Protein AF-A0AAD9QR61-F1 (afdb_monomer_lite)

Sequence (245 aa):
MKPDIFCDDDGTREFNKNLVCPACETDLSGKFDVIRVDLQASEQFKSMVLAGQKPEVIMEICSRALAFWTYQTHQEKMYQDYVANKAKEKATQLEQYYNQVLSKVQAELKYDKKELEDTKKQYSELSERLMEKNRQYLKLQRMYDSLRRKSITPAVLEGRNDSSVESRGIAGQMSKHLFEIPLGTGAGDFNVFEANIPQTSARAPSPSLRQGNEAHDNGTGKFTLDFVGTPGIGRRLGQKGLNNN

InterPro domains:
  IPR042448 E3 ubiquitin-protein ligase CCNB1IP1 [PTHR14305] (4-164)

Structure (mmCIF, N/CA/C/O backbone):
data_AF-A0AAD9QR61-F1
#
_entry.id   AF-A0AAD9QR61-F1
#
loop_
_atom_site.group_PDB
_atom_site.id
_atom_site.type_symbol
_atom_site.label_atom_id
_atom_site.label_alt_id
_atom_site.label_comp_id
_atom_site.label_asym_id
_atom_site.label_entity_id
_atom_site.label_seq_id
_atom_site.pdbx_PDB_ins_code
_atom_site.Cartn_x
_atom_site.Cartn_y
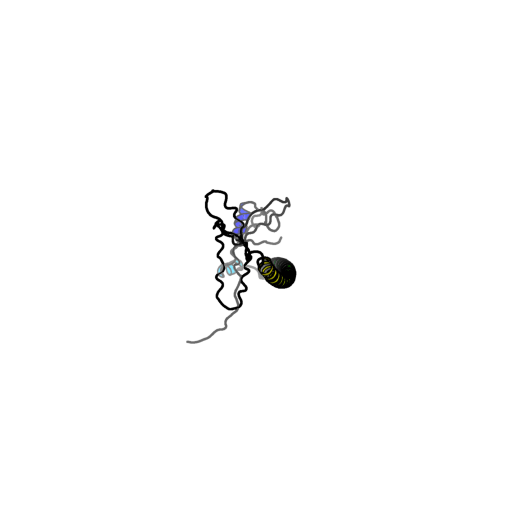_atom_site.Cartn_z
_atom_site.occupancy
_atom_site.B_iso_or_equiv
_atom_site.auth_seq_id
_atom_site.auth_comp_id
_atom_site.auth_asym_id
_atom_site.auth_atom_id
_atom_site.pdbx_PDB_model_num
ATOM 1 N N . MET A 1 1 ? -27.690 -9.751 17.197 1.00 59.88 1 MET A N 1
ATOM 2 C CA . MET A 1 1 ? -27.484 -8.680 16.203 1.00 59.88 1 MET A CA 1
ATOM 3 C C . MET A 1 1 ? -26.237 -7.914 16.596 1.00 59.88 1 MET A C 1
ATOM 5 O O . MET A 1 1 ? -26.002 -7.758 17.790 1.00 59.88 1 MET A O 1
ATOM 9 N N . LYS A 1 2 ? -25.395 -7.559 15.631 1.00 74.44 2 LYS A N 1
ATOM 10 C CA . LYS A 1 2 ? -24.104 -6.919 15.878 1.00 74.44 2 LYS A CA 1
ATOM 11 C C . LYS A 1 2 ? -24.227 -5.429 15.557 1.00 74.44 2 LYS A C 1
ATOM 13 O O . LYS A 1 2 ? -24.790 -5.135 14.511 1.00 74.44 2 LYS A O 1
ATOM 18 N N . PRO A 1 3 ? -23.775 -4.520 16.432 1.00 83.56 3 PRO A N 1
ATOM 19 C CA . PRO A 1 3 ? -23.829 -3.099 16.128 1.00 83.56 3 PRO A CA 1
ATOM 20 C C . PRO A 1 3 ? -22.743 -2.737 15.110 1.00 83.56 3 PRO A C 1
ATOM 22 O O . PRO A 1 3 ? -21.615 -3.220 15.216 1.00 83.56 3 PRO A O 1
ATOM 25 N N . ASP A 1 4 ? -23.086 -1.865 14.170 1.00 87.50 4 ASP A N 1
ATOM 26 C CA . ASP A 1 4 ? -22.162 -1.234 13.229 1.00 87.50 4 ASP A CA 1
ATOM 27 C C . ASP A 1 4 ? -22.038 0.252 13.604 1.00 87.50 4 ASP A C 1
ATOM 29 O O . ASP A 1 4 ? -23.029 0.886 13.970 1.00 87.50 4 ASP A O 1
ATOM 33 N N . ILE A 1 5 ? -20.821 0.801 13.567 1.00 88.75 5 ILE A N 1
ATOM 34 C CA . ILE A 1 5 ? -20.559 2.216 13.873 1.00 88.75 5 ILE A CA 1
ATOM 35 C C . ILE A 1 5 ? -20.077 2.910 12.609 1.00 88.75 5 ILE A C 1
ATOM 37 O O . ILE A 1 5 ? -19.189 2.413 11.919 1.00 88.75 5 ILE A O 1
ATOM 41 N N . PHE A 1 6 ? -20.645 4.085 12.361 1.00 88.62 6 PHE A N 1
ATOM 42 C CA . PHE A 1 6 ? -20.293 4.978 11.266 1.00 88.62 6 PHE A CA 1
ATOM 43 C C . PHE A 1 6 ? -19.824 6.311 11.849 1.00 88.62 6 PHE A C 1
ATOM 45 O O . PHE A 1 6 ? -20.209 6.666 12.966 1.00 88.62 6 PHE A O 1
ATOM 52 N N . CYS A 1 7 ? -18.998 7.054 11.110 1.00 89.62 7 CYS A N 1
ATOM 53 C CA . CYS A 1 7 ? -18.723 8.439 11.480 1.00 89.62 7 CYS A CA 1
ATOM 54 C C . CYS A 1 7 ? -19.995 9.286 11.311 1.00 89.62 7 CYS A C 1
ATOM 56 O O . CYS A 1 7 ? -20.918 8.901 10.587 1.00 89.62 7 CYS A O 1
ATOM 58 N N . ASP A 1 8 ? -20.047 10.446 11.965 1.00 88.19 8 ASP A N 1
ATOM 59 C CA . ASP A 1 8 ? -21.235 11.305 11.927 1.00 88.19 8 ASP A CA 1
ATOM 60 C C . ASP A 1 8 ? -21.602 11.750 10.505 1.00 88.19 8 ASP A C 1
ATOM 62 O O . ASP A 1 8 ? -22.790 11.841 10.180 1.00 88.19 8 ASP A O 1
ATOM 66 N N . ASP A 1 9 ? -20.606 11.966 9.644 1.00 90.00 9 ASP A N 1
ATOM 67 C CA . ASP A 1 9 ? -20.811 12.370 8.253 1.00 90.00 9 ASP A CA 1
ATOM 68 C C . ASP A 1 9 ? -21.451 11.247 7.428 1.00 90.00 9 ASP A C 1
ATOM 70 O O . ASP A 1 9 ? -22.456 11.467 6.747 1.00 90.00 9 ASP A O 1
ATOM 74 N N . ASP A 1 10 ? -20.916 10.027 7.523 1.00 88.25 10 ASP A N 1
ATOM 75 C CA . ASP A 1 10 ? -21.436 8.852 6.817 1.00 88.25 10 ASP A CA 1
ATOM 76 C C . ASP A 1 10 ? -22.811 8.450 7.349 1.00 88.25 10 ASP A C 1
ATOM 78 O O . ASP A 1 10 ? -23.737 8.214 6.571 1.00 88.25 10 ASP A O 1
ATOM 82 N N . GLY A 1 11 ? -22.973 8.443 8.673 1.00 88.75 11 GLY A N 1
ATOM 83 C CA . GLY A 1 11 ? -24.248 8.159 9.318 1.00 88.75 11 GLY A CA 1
ATOM 84 C C . GLY A 1 11 ? -25.316 9.173 8.912 1.00 88.75 11 GLY A C 1
ATOM 85 O O . GLY A 1 11 ? -26.423 8.796 8.535 1.00 88.75 11 GLY A O 1
ATOM 86 N N . THR A 1 12 ? -24.990 10.466 8.909 1.00 88.44 12 THR A N 1
ATOM 87 C CA . THR A 1 12 ? -25.929 11.503 8.459 1.00 88.44 12 THR A CA 1
ATOM 88 C C . THR A 1 12 ? -26.235 11.361 6.969 1.00 88.44 12 THR A C 1
ATOM 90 O O . THR A 1 12 ? -27.388 11.483 6.568 1.00 88.44 12 THR A O 1
ATOM 93 N N . ARG A 1 13 ? -25.241 11.067 6.128 1.00 88.75 13 ARG A N 1
ATOM 94 C CA . ARG A 1 13 ? -25.437 10.942 4.679 1.00 88.75 13 ARG A CA 1
ATOM 95 C C . ARG A 1 13 ? -26.310 9.749 4.294 1.00 88.75 13 ARG A C 1
ATOM 97 O O . ARG A 1 13 ? -27.138 9.894 3.394 1.00 88.75 13 ARG A O 1
ATOM 104 N N . GLU A 1 14 ? -26.123 8.591 4.920 1.00 87.12 14 GLU A N 1
ATOM 105 C CA . GLU A 1 14 ? -26.834 7.371 4.527 1.00 87.12 14 GLU A CA 1
ATOM 106 C C . GLU A 1 14 ? -28.197 7.233 5.215 1.00 87.12 14 GLU A C 1
ATOM 108 O O . GLU A 1 14 ? -29.192 6.977 4.532 1.00 87.12 14 GLU A O 1
ATOM 113 N N . PHE A 1 15 ? -28.299 7.524 6.517 1.00 86.19 15 PHE A N 1
ATOM 114 C CA . PHE A 1 15 ? -29.567 7.380 7.246 1.00 86.19 15 PHE A CA 1
ATOM 115 C C . PHE A 1 15 ? -30.569 8.518 6.997 1.00 86.19 15 PHE A C 1
ATOM 117 O O . PHE A 1 15 ? -31.748 8.358 7.300 1.00 86.19 15 PHE A O 1
ATOM 124 N N . ASN A 1 16 ? -30.152 9.638 6.388 1.00 81.94 16 ASN A N 1
ATOM 125 C CA . ASN A 1 16 ? -31.089 10.658 5.891 1.00 81.94 16 ASN A CA 1
ATOM 126 C C . ASN A 1 16 ? -31.829 10.222 4.617 1.00 81.94 16 ASN A C 1
ATOM 128 O O . ASN A 1 16 ? -32.865 10.801 4.293 1.00 81.94 16 ASN A O 1
ATOM 132 N N . LYS A 1 17 ? -31.285 9.256 3.866 1.00 80.00 17 LYS A N 1
ATOM 133 C CA . LYS A 1 17 ? -31.903 8.767 2.628 1.00 80.00 17 LYS A CA 1
ATOM 134 C C . LYS A 1 17 ? -32.909 7.670 2.946 1.00 80.00 17 LYS A C 1
ATOM 136 O O . LYS A 1 17 ? -34.082 7.837 2.650 1.00 80.00 17 LYS A O 1
ATOM 141 N N . ASN A 1 18 ? -32.433 6.583 3.559 1.00 80.81 18 ASN A N 1
ATOM 142 C CA . ASN A 1 18 ? -33.208 5.395 3.911 1.00 80.81 18 ASN A CA 1
ATOM 143 C C . ASN A 1 18 ? -32.715 4.834 5.257 1.00 80.81 18 ASN A C 1
ATOM 145 O O . ASN A 1 18 ? -31.522 4.876 5.548 1.00 80.81 18 ASN A O 1
ATOM 149 N N . LEU A 1 19 ? -33.610 4.235 6.045 1.00 86.88 19 LEU A N 1
ATOM 150 C CA . LEU A 1 19 ? -33.275 3.564 7.310 1.00 86.88 19 LEU A CA 1
ATOM 151 C C . LEU A 1 19 ? -32.786 2.124 7.076 1.00 86.88 19 LEU A C 1
ATOM 153 O O . LEU A 1 19 ? -33.326 1.176 7.628 1.00 86.88 19 LEU A O 1
ATOM 157 N N . VAL A 1 20 ? -31.769 1.948 6.232 1.00 90.00 20 VAL A N 1
ATOM 158 C CA . VAL A 1 20 ? -31.163 0.636 5.949 1.00 90.00 20 VAL A CA 1
ATOM 159 C C . VAL A 1 20 ? -29.684 0.691 6.296 1.00 90.00 20 VAL A C 1
ATOM 161 O O . VAL A 1 20 ? -28.997 1.632 5.902 1.00 90.00 20 VAL A O 1
ATOM 164 N N . CYS A 1 21 ? -29.181 -0.306 7.028 1.00 88.38 21 CYS A N 1
ATOM 165 C CA . CYS A 1 21 ? -27.769 -0.360 7.398 1.00 88.38 21 CYS A CA 1
ATOM 166 C C . CYS A 1 21 ? -26.874 -0.494 6.149 1.00 88.38 21 CYS A C 1
ATOM 168 O O . CYS A 1 21 ? -27.001 -1.486 5.429 1.00 88.38 21 CYS A O 1
ATOM 170 N N . PRO A 1 22 ? -25.909 0.414 5.917 1.00 87.50 22 PRO A N 1
ATOM 171 C CA . PRO A 1 22 ? -24.987 0.309 4.783 1.00 87.50 22 PRO A CA 1
ATOM 172 C C . PRO A 1 22 ? -24.033 -0.894 4.841 1.00 87.50 22 PRO A C 1
ATOM 174 O O . PRO A 1 22 ? -23.461 -1.262 3.822 1.00 87.50 22 PRO A O 1
ATOM 177 N N . ALA A 1 23 ? -23.821 -1.483 6.024 1.00 86.12 23 ALA A N 1
ATOM 178 C CA . ALA A 1 23 ? -22.870 -2.579 6.219 1.00 86.12 23 ALA A CA 1
ATOM 179 C C . ALA A 1 23 ? -23.512 -3.970 6.110 1.00 86.12 23 ALA A C 1
ATOM 181 O O . ALA A 1 23 ? -22.892 -4.896 5.589 1.00 86.12 23 ALA A O 1
ATOM 182 N N . CYS A 1 24 ? -24.738 -4.127 6.615 1.00 88.12 24 CYS A N 1
ATOM 183 C CA . CYS A 1 24 ? -25.424 -5.420 6.688 1.00 88.12 24 CYS A CA 1
ATOM 184 C C . CYS A 1 24 ? -26.819 -5.431 6.049 1.00 88.12 24 CYS A C 1
ATOM 186 O O . CYS A 1 24 ? -27.548 -6.407 6.214 1.00 88.12 24 CYS A O 1
ATOM 188 N N . GLU A 1 25 ? -27.202 -4.350 5.362 1.00 88.12 25 GLU A N 1
ATOM 189 C CA . GLU A 1 25 ? -28.444 -4.213 4.578 1.00 88.12 25 GLU A CA 1
ATOM 190 C C . GLU A 1 25 ? -29.734 -4.485 5.369 1.00 88.12 25 GLU A C 1
ATOM 192 O O . GLU A 1 25 ? -30.803 -4.715 4.807 1.00 88.12 25 GLU A O 1
ATOM 197 N N . THR A 1 26 ? -29.650 -4.447 6.697 1.00 89.19 26 THR A N 1
ATOM 198 C CA . THR A 1 26 ? -30.794 -4.687 7.576 1.00 89.19 26 THR A CA 1
ATOM 199 C C . THR A 1 26 ? -31.653 -3.428 7.678 1.00 89.19 26 THR A C 1
ATOM 201 O O . THR A 1 26 ? -31.115 -2.326 7.790 1.00 89.19 26 THR A O 1
ATOM 204 N N . ASP A 1 27 ? -32.976 -3.596 7.648 1.00 89.38 27 ASP A N 1
ATOM 205 C CA . ASP A 1 27 ? -33.950 -2.520 7.865 1.00 89.38 27 ASP A CA 1
ATOM 206 C C . ASP A 1 27 ? -33.964 -2.091 9.343 1.00 89.38 27 ASP A C 1
ATOM 208 O O . ASP A 1 27 ? -34.069 -2.929 10.240 1.00 89.38 27 ASP A O 1
ATOM 212 N N . LEU A 1 28 ? -33.828 -0.788 9.588 1.00 87.12 28 LEU A N 1
ATOM 213 C CA . LEU A 1 28 ? -33.628 -0.162 10.898 1.00 87.12 28 LEU A CA 1
ATOM 214 C C . LEU A 1 28 ? -34.855 0.677 11.289 1.00 87.12 28 LEU A C 1
ATOM 216 O O . LEU A 1 28 ? -34.767 1.888 11.503 1.00 87.12 28 LEU A O 1
ATOM 220 N N . SER A 1 29 ? -36.026 0.041 11.346 1.00 84.44 29 SER A N 1
ATOM 221 C CA . SER A 1 29 ? -37.305 0.699 11.666 1.00 84.44 29 SER A CA 1
ATOM 222 C C . SER A 1 29 ? -37.595 0.816 13.173 1.00 84.44 29 SER A C 1
ATOM 224 O O . SER A 1 29 ? -38.568 1.459 13.581 1.00 84.44 29 SER A O 1
ATOM 226 N N . GLY A 1 30 ? -36.765 0.212 14.026 1.00 82.88 30 GLY A N 1
ATOM 227 C CA . GLY A 1 30 ? -36.900 0.211 15.478 1.00 82.88 30 GLY A CA 1
ATOM 228 C C . GLY A 1 30 ? -36.392 1.485 16.163 1.00 82.88 30 GLY A C 1
ATOM 229 O O . GLY A 1 30 ? -35.493 2.181 15.700 1.00 82.88 30 GLY A O 1
ATOM 230 N N . LYS A 1 31 ? -36.941 1.770 17.353 1.00 77.56 31 LYS A N 1
ATOM 231 C CA . LYS A 1 31 ? -36.623 2.976 18.152 1.00 77.56 31 LYS A CA 1
ATOM 232 C C . LYS A 1 31 ? -35.168 3.064 18.641 1.00 77.56 31 LYS A C 1
ATOM 234 O O . LYS A 1 31 ? -34.748 4.140 19.051 1.00 77.56 31 LYS A O 1
ATOM 239 N N . PHE A 1 32 ? -34.434 1.953 18.648 1.00 81.62 32 PHE A N 1
ATOM 240 C CA . PHE A 1 32 ? -33.051 1.864 19.134 1.00 81.62 32 PHE A CA 1
ATOM 241 C C . PHE A 1 32 ? -32.086 1.333 18.066 1.00 81.62 32 PHE A C 1
ATOM 243 O O . PHE A 1 32 ? -30.956 0.976 18.392 1.00 81.62 32 PHE A O 1
ATOM 250 N N . ASP A 1 33 ? -32.522 1.284 16.807 1.00 85.19 33 ASP A N 1
ATOM 251 C CA . ASP A 1 33 ? -31.727 0.714 15.716 1.00 85.19 33 ASP A CA 1
ATOM 252 C C . ASP A 1 33 ? -30.692 1.715 15.187 1.00 85.19 33 ASP A C 1
ATOM 254 O O . ASP A 1 33 ? -29.614 1.324 14.744 1.00 85.19 33 ASP A O 1
ATOM 258 N N . VAL A 1 34 ? -30.989 3.016 15.296 1.00 87.31 34 VAL A N 1
ATOM 259 C CA . VAL A 1 34 ? -30.061 4.106 14.980 1.00 87.31 34 VAL A CA 1
ATOM 260 C C . VAL A 1 34 ? -29.950 5.026 16.188 1.00 87.31 34 VAL A C 1
ATOM 262 O O . VAL A 1 34 ? -30.908 5.694 16.575 1.00 87.31 34 VAL A O 1
ATOM 265 N N . ILE A 1 35 ? -28.762 5.071 16.787 1.00 88.62 35 ILE A N 1
ATOM 266 C CA . ILE A 1 35 ? -28.469 5.917 17.943 1.00 88.62 35 ILE A CA 1
ATOM 267 C C . ILE A 1 35 ? -27.197 6.701 17.645 1.00 88.62 35 ILE A C 1
ATOM 269 O O . ILE A 1 35 ? -26.178 6.129 17.264 1.00 88.62 35 ILE A O 1
ATOM 273 N N . ARG A 1 36 ? -27.252 8.017 17.857 1.00 87.94 36 ARG A N 1
ATOM 274 C CA . ARG A 1 36 ? -26.057 8.863 17.874 1.00 87.94 36 ARG A CA 1
ATOM 275 C C . ARG A 1 36 ? -25.452 8.812 19.266 1.00 87.94 36 ARG A C 1
ATOM 277 O O . ARG A 1 36 ? -26.143 9.088 20.246 1.00 87.94 36 ARG A O 1
ATOM 284 N N . VAL A 1 37 ? -24.184 8.436 19.349 1.00 86.19 37 VAL A N 1
ATOM 285 C CA . VAL A 1 37 ? -23.478 8.257 20.618 1.00 86.19 37 VAL A CA 1
ATOM 286 C C . VAL A 1 37 ? -22.259 9.160 20.633 1.00 86.19 37 VAL A C 1
ATOM 288 O O . VAL A 1 37 ? -21.451 9.130 19.710 1.00 86.19 37 VAL A O 1
ATOM 291 N N . ASP A 1 38 ? -22.112 9.924 21.712 1.00 84.56 38 ASP A N 1
ATOM 292 C CA . ASP A 1 38 ? -20.875 10.642 21.986 1.00 84.56 38 ASP A CA 1
ATOM 293 C C . ASP A 1 38 ? -19.819 9.670 22.532 1.00 84.56 38 ASP A C 1
ATOM 295 O O . ASP A 1 38 ? -19.975 9.070 23.601 1.00 84.56 38 ASP A O 1
ATOM 299 N N . LEU A 1 39 ? -18.727 9.513 21.786 1.00 83.56 39 LEU A N 1
ATOM 300 C CA . LEU A 1 39 ? -17.608 8.646 22.148 1.00 83.56 39 LEU A CA 1
ATOM 301 C C . LEU A 1 39 ? -16.731 9.240 23.264 1.00 83.56 39 LEU A C 1
ATOM 303 O O . LEU A 1 39 ? -15.860 8.539 23.781 1.00 83.56 39 LEU A O 1
ATOM 307 N N . GLN A 1 40 ? -16.922 10.508 23.640 1.00 85.75 40 GLN A N 1
ATOM 308 C CA . GLN A 1 40 ? -16.170 11.210 24.686 1.00 85.75 40 GLN A CA 1
ATOM 309 C C . GLN A 1 40 ? -17.064 11.625 25.863 1.00 85.75 40 GLN A C 1
ATOM 311 O O . GLN A 1 40 ? -17.017 12.754 26.345 1.00 85.75 40 GLN A O 1
ATOM 316 N N . ALA A 1 41 ? -17.835 10.672 26.389 1.00 87.56 41 ALA A N 1
ATOM 317 C CA . ALA A 1 41 ? -18.658 10.898 27.572 1.00 87.56 41 ALA A CA 1
ATOM 318 C C . ALA A 1 41 ? -17.846 11.380 28.798 1.00 87.56 41 ALA A C 1
ATOM 320 O O . ALA A 1 41 ? -16.761 10.863 29.090 1.00 87.56 41 ALA A O 1
ATOM 321 N N . SER A 1 42 ? -18.407 12.324 29.564 1.00 93.31 42 SER A N 1
ATOM 322 C CA . SER A 1 42 ? -17.789 12.857 30.786 1.00 93.31 42 SER A CA 1
ATOM 323 C C . SER A 1 42 ? -17.731 11.827 31.922 1.00 93.31 42 SER A C 1
ATOM 325 O O . SER A 1 42 ? -18.543 10.903 31.999 1.00 93.31 42 SER A O 1
ATOM 327 N N . GLU A 1 43 ? -16.795 12.003 32.860 1.00 92.56 43 GLU A N 1
ATOM 328 C CA . GLU A 1 43 ? -16.678 11.132 34.042 1.00 92.56 43 GLU A CA 1
ATOM 329 C C . GLU A 1 43 ? -17.942 11.153 34.919 1.00 92.56 43 GLU A C 1
ATOM 331 O O . GLU A 1 43 ? -18.343 10.117 35.459 1.00 92.56 43 GLU A O 1
ATOM 336 N N . GLN A 1 44 ? -18.626 12.303 35.017 1.00 93.69 44 GLN A N 1
ATOM 337 C CA . GLN A 1 44 ? -19.898 12.370 35.741 1.00 93.69 44 GLN A CA 1
ATOM 338 C C . GLN A 1 44 ? -20.976 11.536 35.044 1.00 93.69 44 GLN A C 1
ATOM 340 O O . GLN A 1 44 ? -21.690 10.797 35.713 1.00 93.69 44 GLN A O 1
ATOM 345 N N . PHE A 1 45 ? -21.076 11.600 33.711 1.00 92.38 45 PHE A N 1
ATOM 346 C CA . PHE A 1 45 ? -22.052 10.810 32.958 1.00 92.38 45 PHE A CA 1
ATOM 347 C C . PHE A 1 45 ? -21.815 9.306 33.113 1.00 92.38 45 PHE A C 1
ATOM 349 O O . PHE A 1 45 ? -22.754 8.570 33.412 1.00 92.38 45 PHE A O 1
ATOM 356 N N . LYS A 1 46 ? -20.557 8.853 33.006 1.00 92.00 46 LYS A N 1
ATOM 357 C CA . LYS A 1 46 ? -20.191 7.445 33.245 1.00 92.00 46 LYS A CA 1
ATOM 358 C C . LYS A 1 46 ? -20.626 6.986 34.637 1.00 92.00 46 LYS A C 1
ATOM 360 O O . LYS A 1 46 ? -21.236 5.931 34.777 1.00 92.00 46 LYS A O 1
ATOM 365 N N . SER A 1 47 ? -20.364 7.808 35.653 1.00 92.88 47 SER A N 1
ATOM 366 C CA . SER A 1 47 ? -20.743 7.514 37.039 1.00 92.88 47 SER A CA 1
ATOM 367 C C . SER A 1 47 ? -22.263 7.472 37.228 1.00 92.88 47 SER A C 1
ATOM 369 O O . SER A 1 47 ? -22.771 6.578 37.899 1.00 92.88 47 SER A O 1
ATOM 371 N N . MET A 1 48 ? -23.001 8.396 36.603 1.00 94.44 48 MET A N 1
ATOM 372 C CA . MET A 1 48 ? -24.467 8.447 36.673 1.00 94.44 48 MET A CA 1
ATOM 373 C C . MET A 1 48 ? -25.128 7.224 36.033 1.00 94.44 48 MET A C 1
ATOM 375 O O . MET A 1 48 ? -26.059 6.674 36.608 1.00 94.44 48 MET A O 1
ATOM 379 N N . VAL A 1 49 ? -24.645 6.778 34.870 1.00 92.31 49 VAL A N 1
ATOM 380 C CA . VAL A 1 49 ? -25.212 5.622 34.148 1.00 92.31 49 VAL A CA 1
ATOM 381 C C . VAL A 1 49 ? -24.994 4.312 34.914 1.00 92.31 49 VAL A C 1
ATOM 383 O O . VAL A 1 49 ? -25.829 3.410 34.856 1.00 92.31 49 VAL A O 1
ATOM 386 N N . LEU A 1 50 ? -23.882 4.204 35.645 1.00 93.69 50 LEU A N 1
ATOM 387 C CA . LEU A 1 50 ? -23.546 3.019 36.438 1.00 93.69 50 LEU A CA 1
ATOM 388 C C . LEU A 1 50 ? -24.181 3.023 37.838 1.00 93.69 50 LEU A C 1
ATOM 390 O O . LEU A 1 50 ? -24.288 1.966 38.463 1.00 93.69 50 LEU A O 1
ATOM 394 N N . ALA A 1 51 ? -24.608 4.181 38.347 1.00 94.62 51 ALA A N 1
ATOM 395 C CA . ALA A 1 51 ? -25.183 4.297 39.682 1.00 94.62 51 ALA A CA 1
ATOM 396 C C . ALA A 1 51 ? -26.474 3.468 39.823 1.00 94.62 51 ALA A C 1
ATOM 398 O O . ALA A 1 51 ? -27.380 3.537 38.995 1.00 94.62 51 ALA A O 1
ATOM 399 N N . GLY A 1 52 ? -26.565 2.679 40.898 1.00 94.19 52 GLY A N 1
ATOM 400 C CA . GLY A 1 52 ? -27.732 1.837 41.191 1.00 94.19 52 GLY A CA 1
ATOM 401 C C . GLY A 1 52 ? -27.807 0.525 40.399 1.00 94.19 52 GLY A C 1
ATOM 402 O O . GLY A 1 52 ? -28.720 -0.264 40.641 1.00 94.19 52 GLY A O 1
ATOM 403 N N . GLN A 1 53 ? -26.854 0.255 39.499 1.00 96.06 53 GLN A N 1
ATOM 404 C CA . GLN A 1 53 ? -26.771 -1.026 38.796 1.00 96.06 53 GLN A CA 1
ATOM 405 C C . GLN A 1 53 ? -26.158 -2.114 39.678 1.00 96.06 53 GLN A C 1
ATOM 407 O O . GLN A 1 53 ? -25.263 -1.864 40.487 1.00 96.06 53 GLN A O 1
ATOM 412 N N . LYS A 1 54 ? -26.628 -3.352 39.500 1.00 97.25 54 LYS A N 1
ATOM 413 C CA . LYS A 1 54 ? -26.043 -4.514 40.175 1.00 97.25 54 LYS A CA 1
ATOM 414 C C . LYS A 1 54 ? -24.691 -4.883 39.547 1.00 97.25 54 LYS A C 1
ATOM 416 O O . LYS A 1 54 ? -24.536 -4.710 38.333 1.00 97.25 54 LYS A O 1
ATOM 421 N N . PRO A 1 55 ? -23.739 -5.444 40.317 1.00 96.56 55 PRO A N 1
ATOM 422 C CA . PRO A 1 55 ? -22.438 -5.857 39.792 1.00 96.56 55 PRO A CA 1
ATOM 423 C C . PRO A 1 55 ? -22.531 -6.785 38.574 1.00 96.56 55 PRO A C 1
ATOM 425 O O . PRO A 1 55 ? -21.748 -6.639 37.639 1.00 96.56 55 PRO A O 1
ATOM 428 N N . GLU A 1 56 ? -23.514 -7.688 38.540 1.00 97.12 56 GLU A N 1
ATOM 429 C CA . GLU A 1 56 ? -23.713 -8.620 37.425 1.00 97.12 56 GLU A CA 1
ATOM 430 C C . GLU A 1 56 ? -24.007 -7.875 36.115 1.00 97.12 56 GLU A C 1
ATOM 432 O O . GLU A 1 56 ? -23.378 -8.142 35.093 1.00 97.12 56 GLU A O 1
ATOM 437 N N . VAL A 1 57 ? -24.888 -6.870 36.161 1.00 96.62 57 VAL A N 1
ATOM 438 C CA . VAL A 1 57 ? -25.259 -6.054 34.992 1.00 96.62 57 VAL A CA 1
ATOM 439 C C . VAL A 1 57 ? -24.063 -5.245 34.489 1.00 96.62 57 VAL A C 1
ATOM 441 O O . VAL A 1 57 ? -23.829 -5.161 33.284 1.00 96.62 57 VAL A O 1
ATOM 444 N N . ILE A 1 58 ? -23.269 -4.677 35.401 1.00 96.44 58 ILE A N 1
ATOM 445 C CA . ILE A 1 58 ? -22.064 -3.915 35.042 1.00 96.44 58 ILE A CA 1
ATOM 446 C C . ILE A 1 58 ? -21.068 -4.819 34.308 1.00 96.44 58 ILE A C 1
ATOM 448 O O . ILE A 1 58 ? -20.544 -4.444 33.258 1.00 96.44 58 ILE A O 1
ATOM 452 N N . MET A 1 59 ? -20.840 -6.030 34.819 1.00 97.25 59 MET A N 1
ATOM 453 C CA . MET A 1 59 ? -19.941 -6.992 34.183 1.00 97.25 59 MET A CA 1
ATOM 454 C C . MET A 1 59 ? -20.447 -7.441 32.807 1.00 97.25 59 MET A C 1
ATOM 456 O O . MET A 1 59 ? -19.645 -7.560 31.877 1.00 97.25 59 MET A O 1
ATOM 460 N N . GLU A 1 60 ? -21.757 -7.633 32.635 1.00 96.25 60 GLU A N 1
ATOM 461 C CA . GLU A 1 60 ? -22.356 -7.928 31.328 1.00 96.25 60 GLU A CA 1
ATOM 462 C C . GLU A 1 60 ? -22.133 -6.797 30.314 1.00 96.25 60 GLU A C 1
ATOM 464 O O . GLU A 1 60 ? -21.742 -7.064 29.173 1.00 96.25 60 GLU A O 1
ATOM 469 N N . ILE A 1 61 ? -22.335 -5.539 30.722 1.00 94.62 61 ILE A N 1
ATOM 470 C CA . ILE A 1 61 ? -22.093 -4.360 29.875 1.00 94.62 61 ILE A CA 1
ATOM 471 C C . ILE A 1 61 ? -20.620 -4.305 29.459 1.00 94.62 61 ILE A C 1
ATOM 473 O O . ILE A 1 61 ? -20.325 -4.191 28.267 1.00 94.62 61 ILE A O 1
ATOM 477 N N . CYS A 1 62 ? -19.695 -4.447 30.413 1.00 95.38 62 CYS A N 1
ATOM 478 C CA . CYS A 1 62 ? -18.255 -4.457 30.149 1.00 95.38 62 CYS A CA 1
ATOM 479 C C . CYS A 1 62 ? -17.857 -5.574 29.177 1.00 95.38 62 CYS A C 1
ATOM 481 O O . CYS A 1 62 ? -17.111 -5.330 28.231 1.00 95.38 62 CYS A O 1
ATOM 483 N N . SER A 1 63 ? -18.384 -6.786 29.366 1.00 96.81 63 SER A N 1
ATOM 484 C CA . SER A 1 63 ? -18.112 -7.930 28.489 1.00 96.81 63 SER A CA 1
ATOM 485 C C . SER A 1 63 ? -18.551 -7.662 27.045 1.00 96.81 63 SER A C 1
ATOM 487 O O . SER A 1 63 ? -17.770 -7.845 26.108 1.00 96.81 63 SER A O 1
ATOM 489 N N . ARG A 1 64 ? -19.769 -7.136 26.849 1.00 94.81 64 ARG A N 1
ATOM 490 C CA . ARG A 1 64 ? -20.281 -6.774 25.515 1.00 94.81 64 ARG A CA 1
ATOM 491 C C . ARG A 1 64 ? -19.470 -5.647 24.875 1.00 94.81 64 ARG A C 1
ATOM 493 O O . ARG A 1 64 ? -19.163 -5.729 23.687 1.00 94.81 64 ARG A O 1
ATOM 500 N N . ALA A 1 65 ? -19.097 -4.631 25.653 1.00 92.38 65 ALA A N 1
ATOM 501 C CA . ALA A 1 65 ? -18.286 -3.514 25.178 1.00 92.38 65 ALA A CA 1
ATOM 502 C C . ALA A 1 65 ? -16.892 -3.972 24.722 1.00 92.38 65 ALA A C 1
ATOM 504 O O . ALA A 1 65 ? -16.446 -3.592 23.641 1.00 92.38 65 ALA A O 1
ATOM 505 N N . LEU A 1 66 ? -16.229 -4.834 25.499 1.00 95.06 66 LEU A N 1
ATOM 506 C CA . LEU A 1 66 ? -14.921 -5.388 25.145 1.00 95.06 66 LEU A CA 1
ATOM 507 C C . LEU A 1 66 ? -14.994 -6.269 23.898 1.00 95.06 66 LEU A C 1
ATOM 509 O O . LEU A 1 66 ? -14.179 -6.101 22.995 1.00 95.06 66 LEU A O 1
ATOM 513 N N . ALA A 1 67 ? -15.988 -7.157 23.806 1.00 95.19 67 ALA A N 1
ATOM 514 C CA . ALA A 1 67 ? -16.182 -7.997 22.624 1.00 95.19 67 ALA A CA 1
ATOM 515 C C . ALA A 1 67 ? -16.383 -7.155 21.353 1.00 95.19 67 ALA A C 1
ATOM 517 O O . ALA A 1 67 ? -15.815 -7.456 20.300 1.00 95.19 67 ALA A O 1
ATOM 518 N N . PHE A 1 68 ? -17.160 -6.075 21.459 1.00 91.69 68 PHE A N 1
ATOM 519 C CA . PHE A 1 68 ? -17.359 -5.142 20.359 1.00 91.69 68 PHE A CA 1
ATOM 520 C C . PHE A 1 68 ? -16.074 -4.387 19.992 1.00 91.69 68 PHE A C 1
ATOM 522 O O . PHE A 1 68 ? -15.726 -4.325 18.814 1.00 91.69 68 PHE A O 1
ATOM 529 N N . TRP A 1 69 ? -15.334 -3.878 20.980 1.00 92.50 69 TRP A N 1
ATOM 530 C CA . TRP A 1 69 ? -14.057 -3.201 20.750 1.00 92.50 69 TRP A CA 1
ATOM 531 C C . TRP A 1 69 ? -13.040 -4.119 20.062 1.00 92.50 69 TRP A C 1
ATOM 533 O O . TRP A 1 69 ? -12.458 -3.741 19.049 1.00 92.50 69 TRP A O 1
ATOM 543 N N . THR A 1 70 ? -12.885 -5.360 20.538 1.00 95.19 70 THR A N 1
ATOM 544 C CA . THR A 1 70 ? -11.996 -6.351 19.914 1.00 95.19 70 THR A CA 1
ATOM 545 C C . THR A 1 70 ? -12.382 -6.622 18.466 1.00 95.19 70 THR A C 1
ATOM 547 O O . THR A 1 70 ? -11.508 -6.713 17.602 1.00 95.19 70 THR A O 1
ATOM 550 N N . TYR A 1 71 ? -13.680 -6.727 18.179 1.00 92.75 71 TYR A N 1
ATOM 551 C CA . TYR A 1 71 ? -14.141 -6.873 16.807 1.00 92.75 71 TYR A CA 1
ATOM 552 C C . TYR A 1 71 ? -13.782 -5.660 15.941 1.00 92.75 71 TYR A C 1
ATOM 554 O O . TYR A 1 71 ? -13.234 -5.848 14.858 1.00 92.75 71 TYR A O 1
ATOM 562 N N . GLN A 1 72 ? -14.054 -4.441 16.413 1.00 89.81 72 GLN A N 1
ATOM 563 C CA . GLN A 1 72 ? -13.731 -3.208 15.688 1.00 89.81 72 GLN A CA 1
ATOM 564 C C . GLN A 1 72 ? -12.234 -3.121 15.373 1.00 89.81 72 GLN A C 1
ATOM 566 O O . GLN A 1 72 ? -11.856 -2.934 14.219 1.00 89.81 72 GLN A O 1
ATOM 571 N N . THR A 1 73 ? -11.370 -3.380 16.358 1.00 94.12 73 THR A N 1
ATOM 572 C CA . THR A 1 73 ? -9.914 -3.413 16.155 1.00 94.12 73 THR A CA 1
ATOM 573 C C . THR A 1 73 ? -9.492 -4.476 15.139 1.00 94.12 73 THR A C 1
ATOM 575 O O . THR A 1 73 ? -8.601 -4.241 14.324 1.00 94.12 73 THR A O 1
ATOM 578 N N . HIS A 1 74 ? -10.123 -5.653 15.156 1.00 94.25 74 HIS A N 1
ATOM 579 C CA . HIS A 1 74 ? -9.831 -6.696 14.175 1.00 94.25 74 HIS A CA 1
ATOM 580 C C . HIS A 1 74 ? -10.243 -6.285 12.755 1.00 94.25 74 HIS A C 1
ATOM 582 O O . HIS A 1 74 ? -9.459 -6.466 11.825 1.00 94.25 74 HIS A O 1
ATOM 588 N N . GLN A 1 75 ? -11.431 -5.700 12.587 1.00 91.12 75 GLN A N 1
ATOM 589 C CA . GLN A 1 75 ? -11.895 -5.202 11.289 1.00 91.12 75 GLN A CA 1
ATOM 590 C C . GLN A 1 75 ? -10.991 -4.101 10.744 1.00 91.12 75 GLN A C 1
ATOM 592 O O . GLN A 1 75 ? -10.619 -4.147 9.573 1.00 91.12 75 GLN A O 1
ATOM 597 N N . GLU A 1 76 ? -10.602 -3.145 11.589 1.00 90.94 76 GLU A N 1
ATOM 598 C CA . GLU A 1 76 ? -9.681 -2.076 11.210 1.00 90.94 76 GLU A CA 1
ATOM 599 C C . GLU A 1 76 ? -8.350 -2.653 10.720 1.00 90.94 76 GLU A C 1
ATOM 601 O O . GLU A 1 76 ? -7.867 -2.274 9.653 1.00 90.94 76 GLU A O 1
ATOM 606 N N . LYS A 1 77 ? -7.795 -3.632 11.443 1.00 96.06 77 LYS A N 1
ATOM 607 C CA . LYS A 1 77 ? -6.567 -4.315 11.031 1.00 96.06 77 LYS A CA 1
ATOM 608 C C . LYS A 1 77 ? -6.722 -5.004 9.674 1.00 96.06 77 LYS A C 1
ATOM 610 O O . LYS A 1 77 ? -5.886 -4.806 8.801 1.00 96.06 77 LYS A O 1
ATOM 615 N N . MET A 1 78 ? -7.785 -5.784 9.479 1.00 95.69 78 MET A N 1
ATOM 616 C CA . MET A 1 78 ? -8.041 -6.472 8.206 1.00 95.69 78 MET A CA 1
ATOM 617 C C . MET A 1 78 ? -8.177 -5.492 7.040 1.00 95.69 78 MET A C 1
ATOM 619 O O . MET A 1 78 ? -7.668 -5.749 5.949 1.00 95.69 78 MET A O 1
ATOM 623 N N . TYR A 1 79 ? -8.819 -4.348 7.270 1.00 92.62 79 TYR A N 1
ATOM 624 C CA . TYR A 1 79 ? -8.927 -3.302 6.265 1.00 92.62 79 TYR A CA 1
ATOM 625 C C . TYR A 1 79 ? -7.569 -2.664 5.945 1.00 92.62 79 TYR A C 1
ATOM 627 O O . TYR A 1 79 ? -7.212 -2.537 4.773 1.00 92.62 79 TYR A O 1
ATOM 635 N N . GLN A 1 80 ? -6.786 -2.303 6.965 1.00 96.38 80 GLN A N 1
ATOM 636 C CA . GLN A 1 80 ? -5.439 -1.758 6.776 1.00 96.38 80 GLN A CA 1
ATOM 637 C C . GLN A 1 80 ? -4.533 -2.745 6.026 1.00 96.38 80 GLN A C 1
ATOM 639 O O . GLN A 1 80 ? -3.842 -2.341 5.089 1.00 96.38 80 GLN A O 1
ATOM 644 N N . ASP A 1 81 ? -4.594 -4.034 6.367 1.00 97.25 81 ASP A N 1
ATOM 645 C CA . ASP A 1 81 ? -3.863 -5.105 5.682 1.00 97.25 81 ASP A CA 1
ATOM 646 C C . ASP A 1 81 ? -4.286 -5.215 4.207 1.00 97.25 81 ASP A C 1
ATOM 648 O O . ASP A 1 81 ? -3.437 -5.303 3.318 1.00 97.25 81 ASP A O 1
ATOM 652 N N . TYR A 1 82 ? -5.589 -5.151 3.912 1.00 97.31 82 TYR A N 1
ATOM 653 C CA . TYR A 1 82 ? -6.097 -5.144 2.537 1.00 97.31 82 TYR A CA 1
ATOM 654 C C . TYR A 1 82 ? -5.581 -3.941 1.734 1.00 97.31 82 TYR A C 1
ATOM 656 O O . TYR A 1 82 ? -5.087 -4.108 0.616 1.00 97.31 82 TYR A O 1
ATOM 664 N N . VAL A 1 83 ? -5.649 -2.732 2.298 1.00 97.62 83 VAL A N 1
ATOM 665 C CA . VAL A 1 83 ? -5.156 -1.511 1.641 1.00 97.62 83 VAL A CA 1
ATOM 666 C C . VAL A 1 83 ? -3.651 -1.605 1.383 1.00 97.62 83 VAL A C 1
ATOM 668 O O . VAL A 1 83 ? -3.197 -1.300 0.277 1.00 97.62 83 VAL A O 1
ATOM 671 N N . ALA A 1 84 ? -2.881 -2.072 2.368 1.00 97.56 84 ALA A N 1
ATOM 672 C CA . ALA A 1 84 ? -1.442 -2.267 2.241 1.00 97.56 84 ALA A CA 1
ATOM 673 C C . ALA A 1 84 ? -1.098 -3.293 1.151 1.00 97.56 84 ALA A C 1
ATOM 675 O O . ALA A 1 84 ? -0.239 -3.031 0.307 1.00 97.56 84 ALA A O 1
ATOM 676 N N . ASN A 1 85 ? -1.801 -4.428 1.113 1.00 98.19 85 ASN A N 1
ATOM 677 C CA . ASN A 1 85 ? -1.610 -5.455 0.089 1.00 98.19 85 ASN A CA 1
ATOM 678 C C . ASN A 1 85 ? -1.933 -4.926 -1.308 1.00 98.19 85 ASN A C 1
ATOM 680 O O . ASN A 1 85 ? -1.130 -5.087 -2.223 1.00 98.19 85 ASN A O 1
ATOM 684 N N . LYS A 1 86 ? -3.041 -4.201 -1.465 1.00 98.00 86 LYS A N 1
ATOM 685 C CA . LYS A 1 86 ? -3.418 -3.591 -2.745 1.00 98.00 86 LYS A CA 1
ATOM 686 C C . LYS A 1 86 ? -2.393 -2.562 -3.225 1.00 98.00 86 LYS A C 1
ATOM 688 O O . LYS A 1 86 ? -2.099 -2.481 -4.417 1.00 98.00 86 LYS A O 1
ATOM 693 N N . ALA A 1 87 ? -1.831 -1.767 -2.315 1.00 97.25 87 ALA A N 1
ATOM 694 C CA . ALA A 1 87 ? -0.750 -0.841 -2.644 1.00 97.25 87 ALA A CA 1
ATOM 695 C C . ALA A 1 87 ? 0.525 -1.590 -3.067 1.00 97.25 87 ALA A C 1
ATOM 697 O O . ALA A 1 87 ? 1.154 -1.226 -4.062 1.00 97.25 87 ALA A O 1
ATOM 698 N N . LYS A 1 88 ? 0.870 -2.670 -2.357 1.00 98.31 88 LYS A N 1
ATOM 699 C CA . LYS A 1 88 ? 2.010 -3.535 -2.676 1.00 98.31 88 LYS A CA 1
ATOM 700 C C . LYS A 1 88 ? 1.861 -4.199 -4.046 1.00 98.31 88 LYS A C 1
ATOM 702 O O . LYS A 1 88 ? 2.815 -4.187 -4.812 1.00 98.31 88 LYS A O 1
ATOM 707 N N . GLU A 1 89 ? 0.683 -4.718 -4.379 1.00 98.31 89 GLU A N 1
ATOM 708 C CA . GLU A 1 89 ? 0.385 -5.301 -5.695 1.00 98.31 89 GLU A CA 1
ATOM 709 C C . GLU A 1 89 ? 0.571 -4.291 -6.831 1.00 98.31 89 GLU A C 1
ATOM 711 O O . GLU A 1 89 ? 1.173 -4.604 -7.855 1.00 98.31 89 GLU A O 1
ATOM 716 N N . LYS A 1 90 ? 0.108 -3.050 -6.652 1.00 97.94 90 LYS A N 1
ATOM 717 C CA . LYS A 1 90 ? 0.332 -1.990 -7.647 1.00 97.94 90 LYS A CA 1
ATOM 718 C C . LYS A 1 90 ? 1.814 -1.656 -7.802 1.00 97.94 90 LYS A C 1
ATOM 720 O O . LYS A 1 90 ? 2.279 -1.451 -8.921 1.00 97.94 90 LYS A O 1
ATOM 725 N N . ALA A 1 91 ? 2.556 -1.609 -6.696 1.00 97.94 91 ALA A N 1
ATOM 726 C CA . ALA A 1 91 ? 3.990 -1.347 -6.725 1.00 97.94 91 ALA A CA 1
ATOM 727 C C . ALA A 1 91 ? 4.753 -2.454 -7.467 1.00 97.94 91 ALA A C 1
ATOM 729 O O . ALA A 1 91 ? 5.575 -2.146 -8.327 1.00 97.94 91 ALA A O 1
ATOM 730 N N . THR A 1 92 ? 4.440 -3.728 -7.208 1.00 98.25 92 THR A N 1
ATOM 731 C CA . THR A 1 92 ? 5.093 -4.858 -7.887 1.00 98.25 92 THR A CA 1
ATOM 732 C C . THR A 1 92 ? 4.744 -4.922 -9.373 1.00 98.25 92 THR A C 1
ATOM 734 O O . THR A 1 92 ? 5.627 -5.175 -10.190 1.00 98.25 92 THR A O 1
ATOM 737 N N . GLN A 1 93 ? 3.495 -4.641 -9.758 1.00 98.12 93 GLN A N 1
ATOM 738 C CA . GLN A 1 93 ? 3.102 -4.538 -11.170 1.00 98.12 93 GLN A CA 1
ATOM 739 C C . GLN A 1 93 ? 3.890 -3.444 -11.897 1.00 98.12 93 GLN A C 1
ATOM 741 O O . GLN A 1 93 ? 4.391 -3.655 -13.003 1.00 98.12 93 GLN A O 1
ATOM 746 N N . LEU A 1 94 ? 4.037 -2.280 -11.263 1.00 98.19 94 LEU A N 1
ATOM 747 C CA . LEU A 1 94 ? 4.770 -1.159 -11.835 1.00 98.19 94 LEU A CA 1
ATOM 748 C C . LEU A 1 94 ? 6.273 -1.456 -11.939 1.00 98.19 94 LEU A C 1
ATOM 750 O O . LEU A 1 94 ? 6.896 -1.156 -12.956 1.00 98.19 94 LEU A O 1
ATOM 754 N N . GLU A 1 95 ? 6.850 -2.096 -10.925 1.00 98.12 95 GLU A N 1
ATOM 755 C CA . GLU A 1 95 ? 8.239 -2.555 -10.941 1.00 98.12 95 GLU A CA 1
ATOM 756 C C . GLU A 1 95 ? 8.492 -3.556 -12.079 1.00 98.12 95 GLU A C 1
ATOM 758 O O . GLU A 1 95 ? 9.471 -3.430 -12.817 1.00 98.12 95 GLU A O 1
ATOM 763 N N . GLN A 1 96 ? 7.593 -4.523 -12.283 1.00 98.31 96 GLN A N 1
ATOM 764 C CA . GLN A 1 96 ? 7.678 -5.463 -13.404 1.00 98.31 96 GLN A CA 1
ATOM 765 C C . GLN A 1 96 ? 7.611 -4.742 -14.753 1.00 98.31 96 GLN A C 1
ATOM 767 O O . GLN A 1 96 ? 8.420 -5.026 -15.638 1.00 98.31 96 GLN A O 1
ATOM 772 N N .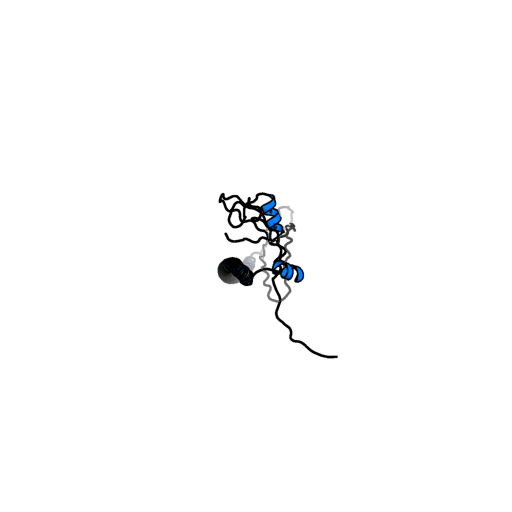 TYR A 1 97 ? 6.697 -3.782 -14.904 1.00 98.25 97 TYR A N 1
ATOM 773 C CA . TYR A 1 97 ? 6.582 -2.973 -16.115 1.00 98.25 97 TYR A CA 1
ATOM 774 C C . TYR A 1 97 ? 7.873 -2.194 -16.409 1.00 98.25 97 TYR A C 1
ATOM 776 O O . TYR A 1 97 ? 8.396 -2.261 -17.522 1.00 98.25 97 TYR A O 1
ATOM 784 N N . TYR A 1 98 ? 8.445 -1.512 -15.412 1.00 98.12 98 TYR A N 1
ATOM 785 C CA . TYR A 1 98 ? 9.697 -0.777 -15.594 1.00 98.12 98 TYR A CA 1
ATOM 786 C C . TYR A 1 98 ? 10.871 -1.691 -15.935 1.00 98.12 98 TYR A C 1
ATOM 788 O O . TYR A 1 98 ? 11.650 -1.354 -16.824 1.00 98.12 98 TYR A O 1
ATOM 796 N N . ASN A 1 99 ? 10.983 -2.860 -15.302 1.00 98.06 99 ASN A N 1
ATOM 797 C CA . ASN A 1 99 ? 12.017 -3.837 -15.644 1.00 98.06 99 ASN A CA 1
ATOM 798 C C . ASN A 1 99 ? 11.896 -4.320 -17.099 1.00 98.06 99 ASN A C 1
ATOM 800 O O . ASN A 1 99 ? 12.905 -4.447 -17.796 1.00 98.06 99 ASN A O 1
ATOM 804 N N . GLN A 1 100 ? 10.672 -4.528 -17.595 1.00 98.00 100 GLN A N 1
ATOM 805 C CA . GLN A 1 100 ? 10.439 -4.877 -18.999 1.00 98.00 100 GLN A CA 1
ATOM 806 C C . GLN A 1 100 ? 10.853 -3.746 -19.949 1.00 98.00 100 GLN A C 1
ATOM 808 O O . GLN A 1 100 ? 11.535 -4.002 -20.941 1.00 98.00 100 GLN A O 1
ATOM 813 N N . VAL A 1 101 ? 10.471 -2.500 -19.653 1.00 98.31 101 VAL A N 1
ATOM 814 C CA . VAL A 1 101 ? 10.845 -1.331 -20.467 1.00 98.31 101 VAL A CA 1
ATOM 815 C C . VAL A 1 101 ? 12.360 -1.130 -20.466 1.00 98.31 101 VAL A C 1
ATOM 817 O O . VAL A 1 101 ? 12.951 -0.967 -21.530 1.00 98.31 101 VAL A O 1
ATOM 820 N N . LEU A 1 102 ? 13.004 -1.213 -19.300 1.00 98.19 102 LEU A N 1
ATOM 821 C CA . LEU A 1 102 ? 14.458 -1.115 -19.179 1.00 98.19 102 LEU A CA 1
ATOM 822 C C . LEU A 1 102 ? 15.162 -2.185 -20.009 1.00 98.19 102 LEU A C 1
ATOM 824 O O . LEU A 1 102 ? 16.107 -1.867 -20.725 1.00 98.19 102 LEU A O 1
ATOM 828 N N . SER A 1 103 ? 14.692 -3.433 -19.962 1.00 98.00 103 SER A N 1
ATOM 829 C CA . SER A 1 103 ? 15.263 -4.519 -20.762 1.00 98.00 103 SER A CA 1
ATOM 830 C C . SER A 1 103 ? 15.150 -4.253 -22.269 1.00 98.00 103 SER A C 1
ATOM 832 O O . SER A 1 103 ? 16.134 -4.425 -22.990 1.00 98.00 103 SER A O 1
ATOM 834 N N . LYS A 1 104 ? 13.991 -3.769 -22.740 1.00 97.94 104 LYS A N 1
ATOM 835 C CA . LYS A 1 104 ? 13.773 -3.405 -24.151 1.00 97.94 104 LYS A CA 1
ATOM 836 C C . LYS A 1 104 ? 14.695 -2.274 -24.598 1.00 97.94 104 LYS A C 1
ATOM 838 O O . LYS A 1 104 ? 15.442 -2.446 -25.555 1.00 97.94 104 LYS A O 1
ATOM 843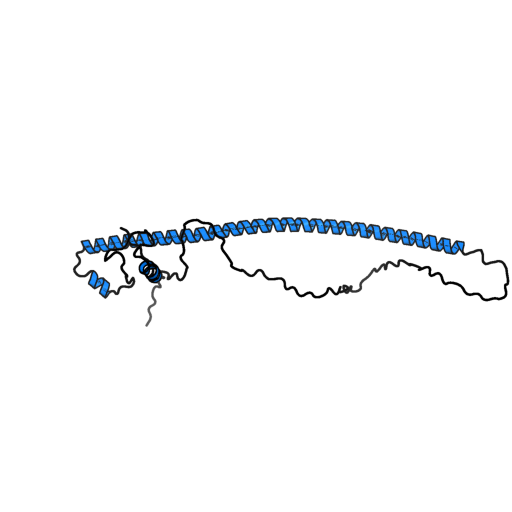 N N . VAL A 1 105 ? 14.726 -1.172 -23.850 1.00 97.94 105 VAL A N 1
ATOM 844 C CA . VAL A 1 105 ? 15.584 -0.017 -24.159 1.00 97.94 105 VAL A CA 1
ATOM 845 C C . VAL A 1 105 ? 17.064 -0.404 -24.120 1.00 97.94 105 VAL A C 1
ATOM 847 O O . VAL A 1 105 ? 17.846 0.028 -24.959 1.00 97.94 105 VAL A O 1
ATOM 850 N N . GLN A 1 106 ? 17.480 -1.262 -23.184 1.00 97.94 106 GLN A N 1
ATOM 851 C CA . GLN A 1 106 ? 18.850 -1.781 -23.157 1.00 97.94 106 GLN A CA 1
ATOM 852 C C . GLN A 1 106 ? 19.184 -2.638 -24.385 1.00 97.94 106 GLN A C 1
ATOM 854 O O . GLN A 1 106 ? 20.335 -2.626 -24.825 1.00 97.94 106 GLN A O 1
ATOM 859 N N . ALA A 1 107 ? 18.226 -3.395 -24.922 1.00 97.69 107 ALA A N 1
ATOM 860 C CA . ALA A 1 107 ? 18.414 -4.171 -26.144 1.00 97.69 107 ALA A CA 1
ATOM 861 C C . ALA A 1 107 ? 18.522 -3.261 -27.379 1.00 97.69 107 ALA A C 1
ATOM 863 O O . ALA A 1 107 ? 19.456 -3.430 -28.161 1.00 97.69 107 ALA A O 1
ATOM 864 N N . GLU A 1 108 ? 17.643 -2.264 -27.500 1.00 97.94 108 GLU A N 1
ATOM 865 C CA . GLU A 1 108 ? 17.682 -1.245 -28.560 1.00 97.94 108 GLU A CA 1
ATOM 866 C C . GLU A 1 108 ? 19.005 -0.470 -28.531 1.00 97.94 108 GLU A C 1
ATOM 868 O O . GLU A 1 108 ? 19.733 -0.450 -29.517 1.00 97.94 108 GLU A O 1
ATOM 873 N N . LEU A 1 109 ? 19.426 0.024 -27.360 1.00 97.69 109 LEU A N 1
ATOM 874 C CA . LEU A 1 109 ? 20.715 0.707 -27.206 1.00 97.69 109 LEU A CA 1
ATOM 875 C C . LEU A 1 109 ? 21.912 -0.164 -27.604 1.00 97.69 109 LEU A C 1
ATOM 877 O O . LEU A 1 109 ? 22.920 0.355 -28.079 1.00 97.69 109 LEU A O 1
ATOM 881 N N . LYS A 1 110 ? 21.861 -1.479 -27.362 1.00 98.00 110 LYS A N 1
ATOM 882 C CA . LYS A 1 110 ? 22.923 -2.399 -27.801 1.00 98.00 110 LYS A CA 1
ATOM 883 C C . LYS A 1 110 ? 22.923 -2.564 -29.318 1.00 98.00 110 LYS A C 1
ATOM 885 O O . LYS A 1 110 ? 24.003 -2.617 -29.904 1.00 98.00 110 LYS A O 1
ATOM 890 N N . TYR A 1 111 ? 21.744 -2.659 -29.923 1.00 98.06 111 TYR A N 1
ATOM 891 C CA . TYR A 1 111 ? 21.580 -2.757 -31.367 1.00 98.06 111 TYR A CA 1
ATOM 892 C C . TYR A 1 111 ? 22.084 -1.486 -32.066 1.00 98.06 111 TYR A C 1
ATOM 894 O O . TYR A 1 111 ? 23.009 -1.580 -32.871 1.00 98.06 111 TYR A O 1
ATOM 902 N N . ASP A 1 112 ? 21.608 -0.310 -31.654 1.00 97.81 112 ASP A N 1
ATOM 903 C CA . ASP A 1 112 ? 21.998 0.984 -32.231 1.00 97.81 112 ASP A CA 1
ATOM 904 C C . ASP A 1 112 ? 23.503 1.235 -32.100 1.00 97.81 112 ASP A C 1
ATOM 906 O O . ASP A 1 112 ? 24.154 1.712 -33.027 1.00 97.81 112 ASP A O 1
ATOM 910 N N . LYS A 1 113 ? 24.102 0.867 -30.957 1.00 97.81 113 LYS A N 1
ATOM 911 C CA . LYS A 1 113 ? 25.560 0.944 -30.776 1.00 97.81 113 LYS A CA 1
ATOM 912 C C . LYS A 1 113 ? 26.306 0.071 -31.774 1.00 97.81 113 LYS A C 1
ATOM 914 O O . LYS A 1 113 ? 27.333 0.497 -32.292 1.00 97.81 113 LYS A O 1
ATOM 919 N N . LYS A 1 114 ? 25.826 -1.147 -32.030 1.00 98.06 114 LYS A N 1
ATOM 920 C CA . LYS A 1 114 ? 26.451 -2.040 -33.006 1.00 98.06 114 LYS A CA 1
ATOM 921 C C . LYS A 1 114 ? 26.317 -1.474 -34.420 1.00 98.06 114 LYS A C 1
ATOM 923 O O . LYS A 1 114 ? 27.313 -1.421 -35.133 1.00 98.06 114 LYS A O 1
ATOM 928 N N . GLU A 1 115 ? 25.128 -1.012 -34.794 1.00 97.94 115 GLU A N 1
ATOM 929 C CA . GLU A 1 115 ? 24.877 -0.401 -36.102 1.00 97.94 115 GLU A CA 1
ATOM 930 C C . GLU A 1 115 ? 25.738 0.855 -36.315 1.00 97.94 115 GLU A C 1
ATOM 932 O O . GLU A 1 115 ? 26.336 1.036 -37.377 1.00 97.94 115 GLU A O 1
ATOM 937 N N . LEU A 1 116 ? 25.904 1.682 -35.280 1.00 97.50 116 LEU A N 1
ATOM 938 C CA . LEU A 1 116 ? 26.798 2.838 -35.306 1.00 97.50 116 LEU A CA 1
ATOM 939 C C . LEU A 1 116 ? 28.264 2.436 -35.531 1.00 97.50 116 LEU A C 1
ATOM 941 O O . LEU A 1 116 ? 28.977 3.079 -36.298 1.00 97.50 116 LEU A O 1
ATOM 945 N N . GLU A 1 117 ? 28.745 1.387 -34.866 1.00 97.94 117 GLU A N 1
ATOM 946 C CA . GLU A 1 117 ? 30.119 0.913 -35.060 1.00 97.94 117 GLU A CA 1
ATOM 947 C C . GLU A 1 117 ? 30.325 0.292 -36.449 1.00 97.94 117 GLU A C 1
ATOM 949 O O . GLU A 1 117 ? 31.365 0.509 -37.074 1.00 97.94 117 GLU A O 1
ATOM 954 N N . ASP A 1 118 ? 29.337 -0.428 -36.975 1.00 97.88 118 ASP A N 1
ATOM 955 C CA . ASP A 1 118 ? 29.406 -1.012 -38.316 1.00 97.88 118 ASP A CA 1
ATOM 956 C C . ASP A 1 118 ? 29.352 0.073 -39.411 1.00 97.88 118 ASP A C 1
ATOM 958 O O . ASP A 1 118 ? 30.146 0.036 -40.354 1.00 97.88 118 ASP A O 1
ATOM 962 N N . THR A 1 119 ? 28.511 1.100 -39.260 1.00 97.31 119 THR A N 1
ATOM 963 C CA . THR A 1 119 ? 28.467 2.253 -40.182 1.00 97.31 119 THR A CA 1
ATOM 964 C C . THR A 1 119 ? 29.749 3.086 -40.137 1.00 97.31 119 THR A C 1
ATOM 966 O O . THR A 1 119 ? 30.263 3.469 -41.190 1.00 97.31 119 THR A O 1
ATOM 969 N N . LYS A 1 120 ? 30.341 3.311 -38.954 1.00 97.94 120 LYS A N 1
ATOM 970 C CA . LYS A 1 120 ? 31.663 3.956 -38.827 1.00 97.94 120 LYS A CA 1
ATOM 971 C C . LYS A 1 120 ? 32.754 3.190 -39.573 1.00 97.94 120 LYS A C 1
ATOM 973 O O . LYS A 1 120 ? 33.565 3.812 -40.261 1.00 97.94 120 LYS A O 1
ATOM 978 N N . LYS A 1 121 ? 32.779 1.855 -39.472 1.00 98.00 121 LYS A N 1
ATOM 979 C CA . LYS A 1 121 ? 33.737 1.020 -40.219 1.00 98.00 121 LYS A CA 1
ATOM 980 C C . LYS A 1 121 ? 33.543 1.163 -41.724 1.00 98.00 121 LYS A C 1
ATOM 982 O O . LYS A 1 121 ? 34.507 1.448 -42.428 1.00 98.00 121 LYS A O 1
ATOM 987 N N . GLN A 1 122 ? 32.303 1.052 -42.205 1.00 97.75 122 GLN A N 1
ATOM 988 C CA . GLN A 1 122 ? 31.987 1.224 -43.627 1.00 97.75 122 GLN A CA 1
ATOM 989 C C . GLN A 1 122 ? 32.407 2.603 -44.146 1.00 97.75 122 GLN A C 1
ATOM 991 O O . GLN A 1 122 ? 32.978 2.710 -45.231 1.00 97.75 122 GLN A O 1
ATOM 996 N N . TYR A 1 123 ? 32.176 3.659 -43.363 1.00 97.44 123 TYR A N 1
ATOM 997 C CA . TYR A 1 123 ? 32.625 5.006 -43.699 1.00 97.44 123 TYR A CA 1
ATOM 998 C C . TYR A 1 123 ? 34.154 5.090 -43.811 1.00 97.44 123 TYR A C 1
ATOM 1000 O O . TYR A 1 123 ? 34.664 5.647 -44.784 1.00 97.44 123 TYR A O 1
ATOM 1008 N N . SER A 1 124 ? 34.887 4.503 -42.858 1.00 97.62 124 SER A N 1
ATOM 1009 C CA . SER A 1 124 ? 36.355 4.450 -42.896 1.00 97.62 124 SER A CA 1
ATOM 1010 C C . SER A 1 124 ? 36.860 3.738 -44.154 1.00 97.62 124 SER A C 1
ATOM 1012 O O . SER A 1 124 ? 37.706 4.274 -44.867 1.00 97.62 124 SER A O 1
ATOM 1014 N N . GLU A 1 125 ? 36.293 2.576 -44.486 1.00 97.56 125 GLU A N 1
ATOM 1015 C CA . GLU A 1 125 ? 36.664 1.817 -45.685 1.00 97.56 125 GLU A CA 1
ATOM 1016 C C . GLU A 1 125 ? 36.375 2.586 -46.984 1.00 97.56 125 GLU A C 1
ATOM 1018 O O . GLU A 1 125 ? 37.183 2.581 -47.916 1.00 97.56 125 GLU A O 1
ATOM 1023 N N . LEU A 1 126 ? 35.220 3.255 -47.074 1.00 97.38 126 LEU A N 1
ATOM 1024 C CA . LEU A 1 126 ? 34.863 4.069 -48.239 1.00 97.38 126 LEU A CA 1
ATOM 1025 C C . LEU A 1 126 ? 35.777 5.289 -48.379 1.00 97.38 126 LEU A C 1
ATOM 1027 O O . LEU A 1 126 ? 36.209 5.595 -49.492 1.00 97.38 126 LEU A O 1
ATOM 1031 N N . SER A 1 127 ? 36.104 5.949 -47.266 1.00 97.50 127 SER A N 1
ATOM 1032 C CA . SER A 1 127 ? 37.055 7.062 -47.220 1.00 97.50 127 SER A CA 1
ATOM 1033 C C . SER A 1 127 ? 38.431 6.640 -47.748 1.00 97.50 127 SER A C 1
ATOM 1035 O O . SER A 1 127 ? 38.980 7.291 -48.638 1.00 97.50 127 SER A O 1
ATOM 1037 N N . GLU A 1 128 ? 38.956 5.497 -47.297 1.00 97.50 128 GLU A N 1
ATOM 1038 C CA . GLU A 1 128 ? 40.231 4.951 -47.779 1.00 97.50 128 GLU A CA 1
ATOM 1039 C C . GLU A 1 128 ? 40.203 4.638 -49.282 1.00 97.50 128 GLU A C 1
ATOM 1041 O O . GLU A 1 128 ? 41.116 5.020 -50.022 1.00 97.50 128 GLU A O 1
ATOM 1046 N N . ARG A 1 129 ? 39.129 4.002 -49.773 1.00 97.12 129 ARG A N 1
ATOM 1047 C CA . ARG A 1 129 ? 38.958 3.727 -51.211 1.00 97.12 129 ARG A CA 1
ATOM 1048 C C . ARG A 1 129 ? 38.905 5.013 -52.031 1.00 97.12 129 ARG A C 1
ATOM 1050 O O . ARG A 1 129 ? 39.493 5.065 -53.113 1.00 97.12 129 ARG A O 1
ATOM 1057 N N . LEU A 1 130 ? 38.222 6.044 -51.538 1.00 97.06 130 LEU A N 1
ATOM 1058 C CA . LEU A 1 130 ? 38.130 7.343 -52.202 1.00 97.06 130 LEU A CA 1
ATOM 1059 C C . LEU A 1 130 ? 39.493 8.042 -52.249 1.00 97.06 130 LEU A C 1
ATOM 1061 O O . LEU A 1 130 ? 39.877 8.550 -53.303 1.00 97.06 130 LEU A O 1
ATOM 1065 N N . MET A 1 131 ? 40.258 8.002 -51.157 1.00 97.19 131 MET A N 1
ATOM 1066 C CA . MET A 1 131 ? 41.624 8.532 -51.107 1.00 97.19 131 MET A CA 1
ATOM 1067 C C . MET A 1 131 ? 42.546 7.835 -52.116 1.00 97.19 131 MET A C 1
ATOM 1069 O O . MET A 1 131 ? 43.279 8.504 -52.850 1.00 97.19 131 MET A O 1
ATOM 1073 N N . GLU A 1 132 ? 42.478 6.507 -52.227 1.00 97.31 132 GLU A N 1
ATOM 1074 C CA . GLU A 1 132 ? 43.271 5.760 -53.209 1.00 97.31 132 GLU A CA 1
ATOM 1075 C C . GLU A 1 132 ? 42.831 6.064 -54.651 1.00 97.31 132 GLU A C 1
ATOM 1077 O O . GLU A 1 132 ? 43.676 6.278 -55.524 1.00 97.31 132 GLU A O 1
ATOM 1082 N N . LYS A 1 133 ? 41.522 6.184 -54.917 1.00 96.38 133 LYS A N 1
ATOM 1083 C CA . LYS A 1 133 ? 41.012 6.612 -56.232 1.00 96.38 133 LYS A CA 1
ATOM 1084 C C . LYS A 1 133 ? 41.474 8.017 -56.598 1.00 96.38 133 LYS A C 1
ATOM 1086 O O . LYS A 1 133 ? 41.927 8.221 -57.723 1.00 96.38 133 LYS A O 1
ATOM 1091 N N . ASN A 1 134 ? 41.438 8.959 -55.658 1.00 96.94 134 ASN A N 1
ATOM 1092 C CA . ASN A 1 134 ? 41.955 10.308 -55.867 1.00 96.94 134 ASN A CA 1
ATOM 1093 C C . ASN A 1 134 ? 43.462 10.283 -56.181 1.00 96.94 134 ASN A C 1
ATOM 1095 O O . ASN A 1 134 ? 43.925 10.917 -57.129 1.00 96.94 134 ASN A O 1
ATOM 1099 N N . ARG A 1 135 ? 44.241 9.467 -55.459 1.00 97.31 135 ARG A N 1
ATOM 1100 C CA . ARG A 1 135 ? 45.673 9.274 -55.733 1.00 97.31 135 ARG A CA 1
ATOM 1101 C C . ARG A 1 135 ? 45.924 8.725 -57.140 1.00 97.31 135 ARG A C 1
ATOM 1103 O O . ARG A 1 135 ? 46.845 9.185 -57.817 1.00 97.31 135 ARG A O 1
ATOM 1110 N N . GLN A 1 136 ? 45.134 7.749 -57.587 1.00 97.06 136 GLN A N 1
ATOM 1111 C CA . GLN A 1 136 ? 45.217 7.185 -58.940 1.00 97.06 136 GLN A CA 1
ATOM 1112 C C . GLN A 1 136 ? 44.829 8.207 -60.011 1.00 97.06 136 GLN A C 1
ATOM 1114 O O . GLN A 1 136 ? 45.543 8.346 -61.004 1.00 97.06 136 GLN A O 1
ATOM 1119 N N . TYR A 1 137 ? 43.754 8.960 -59.783 1.00 96.69 137 TYR A N 1
ATOM 1120 C CA . TYR A 1 137 ? 43.309 10.034 -60.664 1.00 96.69 137 TYR A CA 1
ATOM 1121 C C . TYR A 1 137 ? 44.398 11.098 -60.847 1.00 96.69 137 TYR A C 1
ATOM 1123 O O . TYR A 1 137 ? 44.779 11.397 -61.976 1.00 96.69 137 TYR A O 1
ATOM 1131 N N . LEU A 1 138 ? 45.001 11.582 -59.754 1.00 96.81 138 LEU A N 1
ATOM 1132 C CA . LEU A 1 138 ? 46.102 12.549 -59.808 1.00 96.81 138 LEU A CA 1
ATOM 1133 C C . LEU A 1 138 ? 47.320 12.010 -60.574 1.00 96.81 138 LEU A C 1
ATOM 1135 O O . LEU A 1 138 ? 47.956 12.754 -61.322 1.00 96.81 138 LEU A O 1
ATOM 1139 N N . LYS A 1 139 ? 47.660 10.721 -60.424 1.00 96.38 139 LYS A N 1
ATOM 1140 C CA . LYS A 1 139 ? 48.723 10.080 -61.223 1.00 96.38 139 LYS A CA 1
ATOM 1141 C C . LYS A 1 139 ? 48.377 10.086 -62.714 1.00 96.38 139 LYS A C 1
ATOM 1143 O O . LYS A 1 139 ? 49.218 10.470 -63.524 1.00 96.38 139 LYS A O 1
ATOM 1148 N N . LEU A 1 140 ? 47.157 9.683 -63.071 1.00 96.06 140 LEU A N 1
ATOM 1149 C CA . LEU A 1 140 ? 46.699 9.641 -64.459 1.00 96.06 140 LEU A CA 1
ATOM 1150 C C . LEU A 1 140 ? 46.667 11.040 -65.084 1.00 96.06 140 LEU A C 1
ATOM 1152 O O . LEU A 1 140 ? 47.156 11.217 -66.196 1.00 96.06 140 LEU A O 1
ATOM 1156 N N . GLN A 1 141 ? 46.186 12.041 -64.346 1.00 95.38 141 GLN A N 1
ATOM 1157 C CA . GLN A 1 141 ? 46.162 13.431 -64.790 1.00 95.38 141 GLN A CA 1
ATOM 1158 C C . GLN A 1 141 ? 47.573 13.964 -65.069 1.00 95.38 141 GLN A C 1
ATOM 1160 O O . GLN A 1 141 ? 47.809 14.536 -66.131 1.00 95.38 141 GLN A O 1
ATOM 1165 N N . ARG A 1 142 ? 48.548 13.690 -64.190 1.00 95.56 142 ARG A N 1
ATOM 1166 C CA . ARG A 1 142 ? 49.960 14.045 -64.436 1.00 95.56 142 ARG A CA 1
ATOM 1167 C C . ARG A 1 142 ? 50.506 13.407 -65.717 1.00 95.56 142 ARG A C 1
ATOM 1169 O O . ARG A 1 142 ? 51.233 14.065 -66.460 1.00 95.56 142 ARG A O 1
ATOM 1176 N N . MET A 1 143 ? 50.172 12.141 -65.983 1.00 94.31 143 MET A N 1
ATOM 1177 C CA . MET A 1 143 ? 50.589 11.459 -67.216 1.00 94.31 143 MET A CA 1
ATOM 1178 C C . MET A 1 143 ? 49.926 12.066 -68.454 1.00 94.31 143 MET A C 1
ATOM 1180 O O . MET A 1 143 ? 50.615 12.331 -69.439 1.00 94.31 143 MET A O 1
ATOM 1184 N N . TYR A 1 144 ? 48.620 12.332 -68.394 1.00 94.81 144 TYR A N 1
ATOM 1185 C CA . TYR A 1 144 ? 47.875 12.983 -69.469 1.00 94.81 144 TYR A CA 1
ATOM 1186 C C . TYR A 1 144 ? 48.449 14.365 -69.794 1.00 94.81 144 TYR A C 1
ATOM 1188 O O . TYR A 1 144 ? 48.743 14.649 -70.952 1.00 94.81 144 TYR A O 1
ATOM 1196 N N . ASP A 1 145 ? 48.701 15.197 -68.783 1.00 93.44 145 ASP A N 1
ATOM 1197 C CA . ASP A 1 145 ? 49.306 16.516 -68.973 1.00 93.44 145 ASP A CA 1
ATOM 1198 C C . ASP A 1 145 ? 50.716 16.419 -69.569 1.00 93.44 145 ASP A C 1
ATOM 1200 O O . ASP A 1 145 ? 51.087 17.236 -70.414 1.00 93.44 145 ASP A O 1
ATOM 1204 N N . SER A 1 146 ? 51.501 15.409 -69.178 1.00 92.12 146 SER A N 1
ATOM 1205 C CA . SER A 1 146 ? 52.817 15.143 -69.769 1.00 92.12 146 SER A CA 1
ATOM 1206 C C . SER A 1 146 ? 52.716 14.779 -71.253 1.00 92.12 146 SER A C 1
ATOM 1208 O O . SER A 1 146 ? 53.437 15.351 -72.071 1.00 92.12 146 SER A O 1
ATOM 1210 N N . LEU A 1 147 ? 51.807 13.869 -71.618 1.00 9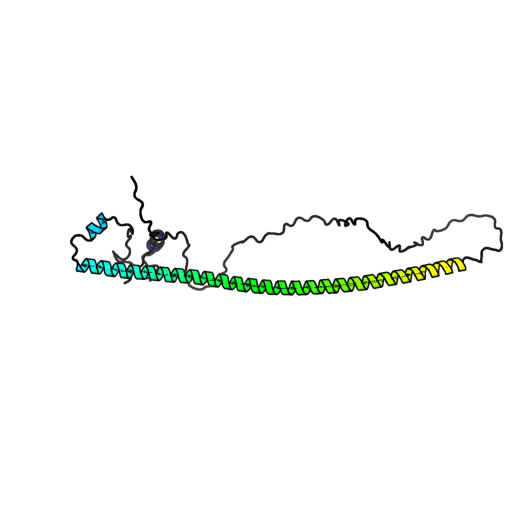1.19 147 LEU A N 1
ATOM 1211 C CA . LEU A 1 147 ? 51.566 13.474 -73.009 1.00 91.19 147 LEU A CA 1
ATOM 1212 C C . LEU A 1 147 ? 51.041 14.643 -73.841 1.00 91.19 147 LEU A C 1
ATOM 1214 O O . LEU A 1 147 ? 51.572 14.902 -74.916 1.00 91.19 147 LEU A O 1
ATOM 1218 N N . ARG A 1 148 ? 50.076 15.403 -73.316 1.00 91.06 148 ARG A N 1
ATOM 1219 C CA . ARG A 1 148 ? 49.526 16.597 -73.963 1.00 91.06 148 ARG A CA 1
ATOM 1220 C C . ARG A 1 148 ? 50.612 17.632 -74.258 1.00 91.06 148 ARG A C 1
ATOM 1222 O O . ARG A 1 148 ? 50.666 18.150 -75.372 1.00 91.06 148 ARG A O 1
ATOM 1229 N N . ARG A 1 149 ? 51.504 17.911 -73.296 1.00 88.75 149 ARG A N 1
ATOM 1230 C C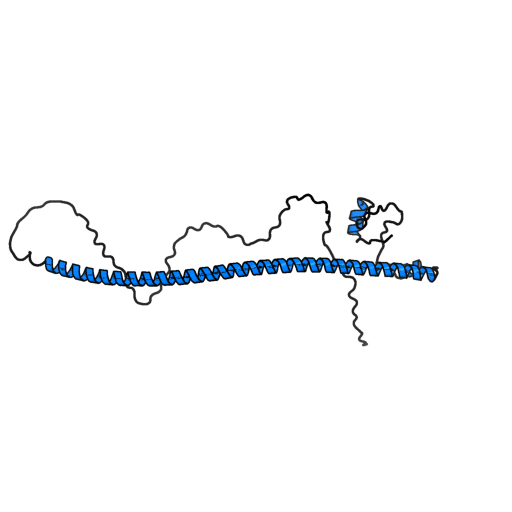A . ARG A 1 149 ? 52.657 18.810 -73.505 1.00 88.75 149 ARG A CA 1
ATOM 1231 C C . ARG A 1 149 ? 53.584 18.293 -74.607 1.00 88.75 149 ARG A C 1
ATOM 1233 O O . ARG A 1 149 ? 53.996 19.081 -75.443 1.00 88.75 149 ARG A O 1
ATOM 1240 N N . LYS A 1 150 ? 53.862 16.985 -74.642 1.00 83.75 150 LYS A N 1
ATOM 1241 C CA . LYS A 1 150 ? 54.704 16.355 -75.676 1.00 83.75 150 LYS A CA 1
ATOM 1242 C C . LYS A 1 150 ? 54.056 16.361 -77.064 1.00 83.75 150 LYS A C 1
ATOM 1244 O O . LYS A 1 150 ? 54.755 16.565 -78.041 1.00 83.75 150 LYS A O 1
ATOM 1249 N N . SER A 1 151 ? 52.739 16.187 -77.168 1.00 72.75 151 SER A N 1
ATOM 1250 C CA . SER A 1 151 ? 52.025 16.205 -78.456 1.00 72.75 151 SER A CA 1
ATOM 1251 C C . SER A 1 151 ? 51.876 17.600 -79.070 1.00 72.75 151 SER A C 1
ATOM 1253 O O . SER A 1 151 ? 51.655 17.715 -80.268 1.00 72.75 151 SER A O 1
ATOM 1255 N N . ILE A 1 152 ? 52.001 18.665 -78.269 1.00 64.12 152 ILE A N 1
ATOM 1256 C CA . ILE A 1 152 ? 51.909 20.059 -78.739 1.00 64.12 152 ILE A CA 1
ATOM 1257 C C . ILE A 1 152 ? 53.253 20.554 -79.335 1.00 64.12 152 ILE A C 1
ATOM 1259 O O . ILE A 1 152 ? 53.307 21.622 -79.937 1.00 64.12 152 ILE A O 1
ATOM 1263 N N . THR A 1 153 ? 54.330 19.763 -79.274 1.00 55.19 153 THR A N 1
ATOM 1264 C CA . THR A 1 153 ? 55.632 20.084 -79.897 1.00 55.19 153 THR A CA 1
ATOM 1265 C C . THR A 1 153 ? 56.227 18.836 -80.562 1.00 55.19 153 THR A C 1
ATOM 1267 O O . THR A 1 153 ? 56.664 17.959 -79.815 1.00 55.19 153 THR A O 1
ATOM 1270 N N . PRO A 1 154 ? 56.270 18.715 -81.912 1.00 50.06 154 PRO A N 1
ATOM 1271 C CA . PRO A 1 154 ? 56.499 19.781 -82.896 1.00 50.06 154 PRO A CA 1
ATOM 1272 C C . PRO A 1 154 ? 55.468 19.820 -84.050 1.00 50.06 154 PRO A C 1
ATOM 1274 O O . PRO A 1 154 ? 55.429 18.935 -84.899 1.00 50.06 154 PRO A O 1
ATOM 1277 N N . ALA A 1 155 ? 54.695 20.906 -84.132 1.00 46.59 155 ALA A N 1
ATOM 1278 C CA . ALA A 1 155 ? 54.050 21.367 -85.373 1.00 46.59 155 ALA A CA 1
ATOM 1279 C C . ALA A 1 155 ? 54.080 22.907 -85.509 1.00 46.59 155 ALA A C 1
ATOM 1281 O O . ALA A 1 155 ? 53.333 23.484 -86.290 1.00 46.59 155 ALA A O 1
ATOM 1282 N N . VAL A 1 156 ? 54.940 23.589 -84.740 1.00 50.41 156 VAL A N 1
ATOM 1283 C CA . VAL A 1 156 ? 55.147 25.049 -84.819 1.00 50.41 156 VAL A CA 1
ATOM 1284 C C . VAL A 1 156 ? 56.642 25.331 -84.930 1.00 50.41 156 VAL A C 1
ATOM 1286 O O . VAL A 1 156 ? 57.252 25.974 -84.082 1.00 50.41 156 VAL A O 1
ATOM 1289 N N . LEU A 1 157 ? 57.264 24.760 -85.956 1.00 48.06 157 LEU A N 1
ATOM 1290 C CA . LEU A 1 157 ? 58.582 25.194 -86.404 1.00 48.06 157 LEU A CA 1
ATOM 1291 C C . LEU A 1 157 ? 58.737 24.887 -87.890 1.00 48.06 157 LEU A C 1
ATOM 1293 O O . LEU A 1 157 ? 59.691 24.244 -88.285 1.00 48.06 157 LEU A O 1
ATOM 1297 N N . GLU A 1 158 ? 57.770 25.312 -88.703 1.00 38.25 158 GLU A N 1
ATOM 1298 C CA . GLU A 1 158 ? 58.045 25.658 -90.096 1.00 38.25 158 GLU A CA 1
ATOM 1299 C C . GLU A 1 158 ? 56.878 26.423 -90.721 1.00 38.25 158 GLU A C 1
ATOM 1301 O O . GLU A 1 158 ? 55.745 25.957 -90.735 1.00 38.25 158 GLU A O 1
ATOM 1306 N N . GLY A 1 159 ? 57.208 27.608 -91.240 1.00 39.34 159 GLY A N 1
ATOM 1307 C CA . GLY A 1 159 ? 56.537 28.244 -92.365 1.00 39.34 159 GLY A CA 1
ATOM 1308 C C . GLY A 1 159 ? 55.096 28.704 -92.160 1.00 39.34 159 GLY A C 1
ATOM 1309 O O . GLY A 1 159 ? 54.161 27.921 -92.268 1.00 39.34 159 GLY A O 1
ATOM 1310 N N . ARG A 1 160 ? 54.908 30.027 -92.146 1.00 35.50 160 ARG A N 1
ATOM 1311 C CA . ARG A 1 160 ? 54.466 30.776 -93.342 1.00 35.50 160 ARG A CA 1
ATOM 1312 C C . ARG A 1 160 ? 53.721 32.037 -92.915 1.00 35.50 160 ARG A C 1
ATOM 1314 O O . ARG A 1 160 ? 52.733 31.984 -92.194 1.00 35.50 160 ARG A O 1
ATOM 1321 N N . ASN A 1 161 ? 54.265 33.163 -93.370 1.00 42.09 161 ASN A N 1
ATOM 1322 C CA . ASN A 1 161 ? 53.646 34.480 -93.363 1.00 42.09 161 ASN A CA 1
ATOM 1323 C C . ASN A 1 161 ? 52.163 34.387 -93.737 1.00 42.09 161 ASN A C 1
ATOM 1325 O O . ASN A 1 161 ? 51.861 33.780 -94.765 1.00 42.09 161 ASN A O 1
ATOM 1329 N N . ASP A 1 162 ? 51.289 35.075 -93.001 1.00 30.78 162 ASP A N 1
ATOM 1330 C CA . ASP A 1 162 ? 50.152 35.692 -93.669 1.00 30.78 162 ASP A CA 1
ATOM 1331 C C . ASP A 1 162 ? 49.695 37.001 -93.022 1.00 30.78 162 ASP A C 1
ATOM 1333 O O . ASP A 1 162 ? 49.525 37.154 -91.812 1.00 30.78 162 ASP A O 1
ATOM 1337 N N . SER A 1 163 ? 49.534 37.942 -93.930 1.00 33.28 163 SER A N 1
ATOM 1338 C CA . SER A 1 163 ? 48.753 39.153 -93.886 1.00 33.28 163 SER A CA 1
ATOM 1339 C C . SER A 1 163 ? 47.262 38.890 -93.651 1.00 33.28 163 SER A C 1
ATOM 1341 O O . SER A 1 163 ? 46.655 38.060 -94.308 1.00 33.28 163 SER A O 1
ATOM 1343 N N . SER A 1 164 ? 46.662 39.782 -92.859 1.00 35.06 164 SER A N 1
ATOM 1344 C CA . SER A 1 164 ? 45.320 40.359 -93.042 1.00 35.06 164 SER A CA 1
ATOM 1345 C C . SER A 1 164 ? 44.041 39.506 -92.914 1.00 35.06 164 SER A C 1
ATOM 1347 O O . SER A 1 164 ? 43.909 38.402 -93.420 1.00 35.06 164 SER A O 1
ATOM 1349 N N . VAL A 1 165 ? 43.036 40.217 -92.386 1.00 34.62 165 VAL A N 1
ATOM 1350 C CA . VAL A 1 165 ? 41.579 40.098 -92.575 1.00 34.62 165 VAL A CA 1
ATOM 1351 C C . VAL A 1 165 ? 40.778 39.462 -91.429 1.00 34.62 165 VAL A C 1
ATOM 1353 O O . VAL A 1 165 ? 40.946 38.318 -91.023 1.00 34.62 165 VAL A O 1
ATOM 1356 N N . GLU A 1 166 ? 39.868 40.301 -90.932 1.00 37.72 166 GLU A N 1
ATOM 1357 C CA . GLU A 1 166 ? 38.774 40.062 -89.999 1.00 37.72 166 GLU A CA 1
ATOM 1358 C C . GLU A 1 166 ? 37.915 38.841 -90.354 1.00 37.72 166 GLU A C 1
ATOM 1360 O O . GLU A 1 166 ? 37.571 38.641 -91.517 1.00 37.72 166 GLU A O 1
ATOM 1365 N N . SER A 1 167 ? 37.404 38.135 -89.337 1.00 34.81 167 SER A N 1
ATOM 1366 C CA . SER A 1 167 ? 35.970 37.816 -89.254 1.00 34.81 167 SER A CA 1
ATOM 1367 C C . SER A 1 167 ? 35.560 37.205 -87.913 1.00 34.81 167 SER A C 1
ATOM 1369 O O . SER A 1 167 ? 36.267 36.423 -87.285 1.00 34.81 167 SER A O 1
ATOM 1371 N N . ARG A 1 168 ? 34.366 37.623 -87.496 1.00 38.75 168 ARG A N 1
ATOM 1372 C CA . ARG A 1 168 ? 33.595 37.253 -86.306 1.00 38.75 168 ARG A CA 1
ATOM 1373 C C . ARG A 1 168 ? 33.272 35.751 -86.253 1.00 38.75 168 ARG A C 1
ATOM 1375 O O . ARG A 1 168 ? 32.916 35.184 -87.279 1.00 38.75 168 ARG A O 1
ATOM 1382 N N . GLY A 1 169 ? 33.207 35.166 -85.049 1.00 31.55 169 GLY A N 1
ATOM 1383 C CA . GLY A 1 169 ? 32.420 33.941 -84.840 1.00 31.55 169 GLY A CA 1
ATOM 1384 C C . GLY A 1 169 ? 32.745 33.080 -83.613 1.00 31.55 169 GLY A C 1
ATOM 1385 O O . GLY A 1 169 ? 33.669 32.285 -83.649 1.00 31.55 169 GLY A O 1
ATOM 1386 N N . ILE A 1 170 ? 31.874 33.178 -82.599 1.00 36.12 170 ILE A N 1
ATOM 1387 C CA . ILE A 1 170 ? 31.437 32.125 -81.654 1.00 36.12 170 ILE A CA 1
ATOM 1388 C C . ILE A 1 170 ? 32.489 31.558 -80.673 1.00 36.12 170 ILE A C 1
ATOM 1390 O O . ILE A 1 170 ? 33.181 30.576 -80.927 1.00 36.12 170 ILE A O 1
ATOM 1394 N N . ALA A 1 171 ? 32.497 32.124 -79.462 1.00 31.22 171 ALA A N 1
ATOM 1395 C CA . ALA A 1 171 ? 33.144 31.556 -78.284 1.00 31.22 171 ALA A CA 1
ATOM 1396 C C . ALA A 1 171 ? 32.356 30.337 -77.758 1.00 31.22 171 ALA A C 1
ATOM 1398 O O . ALA A 1 171 ? 31.350 30.481 -77.067 1.00 31.22 171 ALA A O 1
ATOM 1399 N N . GLY A 1 172 ? 32.823 29.130 -78.085 1.00 32.78 172 GLY A N 1
ATOM 1400 C CA . GLY A 1 172 ? 32.409 27.881 -77.445 1.00 32.78 172 GLY A CA 1
ATOM 1401 C C . GLY A 1 172 ? 33.132 27.696 -76.110 1.00 32.78 172 GLY A C 1
ATOM 1402 O O . GLY A 1 172 ? 34.325 27.404 -76.062 1.00 32.78 172 GLY A O 1
ATOM 1403 N N . GLN A 1 173 ? 32.401 27.899 -75.021 1.00 38.31 173 GLN A N 1
ATOM 1404 C CA . GLN A 1 173 ? 32.849 27.749 -73.642 1.00 38.31 173 GLN A CA 1
ATOM 1405 C C . GLN A 1 173 ? 33.053 26.256 -73.319 1.00 38.31 173 GLN A C 1
ATOM 1407 O O . GLN A 1 173 ? 32.088 25.516 -73.161 1.00 38.31 173 GLN A O 1
ATOM 1412 N N . MET A 1 174 ? 34.302 25.791 -73.211 1.00 33.09 174 MET A N 1
ATOM 1413 C CA . MET A 1 174 ? 34.599 24.495 -72.589 1.00 33.09 174 MET A CA 1
ATOM 1414 C C . MET A 1 174 ? 35.064 24.736 -71.154 1.00 33.09 174 MET A C 1
ATOM 1416 O O . MET A 1 174 ? 36.207 25.128 -70.908 1.00 33.09 174 MET A O 1
ATOM 1420 N N . SER A 1 175 ? 34.145 24.531 -70.210 1.00 34.69 175 SER A N 1
ATOM 1421 C CA . SER A 1 175 ? 34.422 24.528 -68.774 1.00 34.69 175 SER A CA 1
ATOM 1422 C C . SER A 1 175 ? 35.554 23.556 -68.449 1.00 34.69 175 SER A C 1
ATOM 1424 O O . SER A 1 175 ? 35.403 22.339 -68.536 1.00 34.69 175 SER A O 1
ATOM 1426 N N . LYS A 1 176 ? 36.697 24.104 -68.029 1.00 40.91 176 LYS A N 1
ATOM 1427 C CA . LYS A 1 176 ? 37.752 23.363 -67.339 1.00 40.91 176 LYS A CA 1
ATOM 1428 C C . LYS A 1 176 ? 37.255 23.065 -65.928 1.00 40.91 176 LYS A C 1
ATOM 1430 O O . LYS A 1 176 ? 37.470 23.867 -65.025 1.00 40.91 176 LYS A O 1
ATOM 1435 N N . HIS A 1 177 ? 36.578 21.939 -65.732 1.00 35.00 177 HIS A N 1
ATOM 1436 C CA . HIS A 1 177 ? 36.309 21.465 -64.379 1.00 35.00 177 HIS A CA 1
ATOM 1437 C C . HIS A 1 177 ? 37.579 20.811 -63.827 1.00 35.00 177 HIS A C 1
ATOM 1439 O O . HIS A 1 177 ? 37.797 19.606 -63.938 1.00 35.00 177 HIS A O 1
ATOM 1445 N N . LEU A 1 178 ? 38.459 21.647 -63.282 1.00 33.69 178 LEU A N 1
ATOM 1446 C CA . LEU A 1 178 ? 39.492 21.222 -62.353 1.00 33.69 178 LEU A CA 1
ATOM 1447 C C . LEU A 1 178 ? 38.762 20.746 -61.090 1.00 33.69 178 LEU A C 1
ATOM 1449 O O . LEU A 1 178 ? 38.242 21.562 -60.338 1.00 33.69 178 LEU A O 1
ATOM 1453 N N . PHE A 1 179 ? 38.660 19.432 -60.882 1.00 35.47 179 PHE A N 1
ATOM 1454 C CA . PHE A 1 179 ? 38.220 18.898 -59.594 1.00 35.47 179 PHE A CA 1
ATOM 1455 C C . PHE A 1 179 ? 39.378 19.063 -58.604 1.00 35.47 179 PHE A C 1
ATOM 1457 O O . PHE A 1 179 ? 40.208 18.171 -58.437 1.00 35.47 179 PHE A O 1
ATOM 1464 N N . GLU A 1 180 ? 39.492 20.255 -58.021 1.00 30.52 180 GLU A N 1
ATOM 1465 C CA . GLU A 1 180 ? 40.312 20.475 -56.836 1.00 30.52 180 GLU A CA 1
ATOM 1466 C C . GLU A 1 180 ? 39.602 19.839 -55.641 1.00 30.52 180 GLU A C 1
ATOM 1468 O O . GLU A 1 180 ? 38.574 20.326 -55.177 1.00 30.52 180 GLU A O 1
ATOM 1473 N N . ILE A 1 181 ? 40.155 18.735 -55.140 1.00 42.16 181 ILE A N 1
ATOM 1474 C CA . ILE A 1 181 ? 39.874 18.282 -53.778 1.00 42.16 181 ILE A CA 1
ATOM 1475 C C . ILE A 1 181 ? 40.933 18.937 -52.889 1.00 42.16 181 ILE A C 1
ATOM 1477 O O . ILE A 1 181 ? 42.118 18.630 -53.067 1.00 42.16 181 ILE A O 1
ATOM 1481 N N . PRO A 1 182 ? 40.565 19.809 -51.936 1.00 38.53 182 PRO A N 1
ATOM 1482 C CA . PRO A 1 182 ? 41.529 20.352 -50.995 1.00 38.53 182 PRO A CA 1
ATOM 1483 C C . PRO A 1 182 ? 42.013 19.215 -50.086 1.00 38.53 182 PRO A C 1
ATOM 1485 O O . PRO A 1 182 ? 41.250 18.692 -49.274 1.00 38.53 182 PRO A O 1
ATOM 1488 N N . LEU A 1 183 ? 43.284 18.819 -50.204 1.00 40.34 183 LEU A N 1
ATOM 1489 C CA . LEU A 1 183 ? 43.956 18.092 -49.128 1.00 40.34 183 LEU A CA 1
ATOM 1490 C C . LEU A 1 183 ? 44.377 19.114 -48.068 1.00 40.34 183 LEU A C 1
ATOM 1492 O O . LEU A 1 183 ? 45.435 19.729 -48.171 1.00 40.34 183 LEU A O 1
ATOM 1496 N N . GLY A 1 184 ? 43.532 19.294 -47.056 1.00 31.55 184 GLY A N 1
ATOM 1497 C CA . GLY A 1 184 ? 43.881 20.003 -45.830 1.00 31.55 184 GLY A CA 1
ATOM 1498 C C . GLY A 1 184 ? 44.439 19.035 -44.790 1.00 31.55 184 GLY A C 1
ATOM 1499 O O . GLY A 1 184 ? 43.682 18.378 -44.083 1.00 31.55 184 GLY A O 1
ATOM 1500 N N . THR A 1 185 ? 45.762 18.954 -44.677 1.00 41.22 185 THR A N 1
ATOM 1501 C CA . THR A 1 185 ? 46.436 18.529 -43.443 1.00 41.22 185 THR A CA 1
ATOM 1502 C C . THR A 1 185 ? 46.743 19.764 -42.605 1.00 41.22 185 THR A C 1
ATOM 1504 O O . THR A 1 185 ? 47.512 20.611 -43.051 1.00 41.22 185 THR A O 1
ATOM 1507 N N . GLY A 1 186 ? 46.214 19.812 -41.379 1.00 33.41 186 GLY A N 1
ATOM 1508 C CA . GLY A 1 186 ? 46.770 20.619 -40.289 1.00 33.41 186 GLY A CA 1
ATOM 1509 C C . GLY A 1 186 ? 45.919 21.798 -39.814 1.00 33.41 186 GLY A C 1
ATOM 1510 O O . GLY A 1 186 ? 45.939 22.854 -40.427 1.00 33.41 186 GLY A O 1
ATOM 1511 N N . ALA A 1 187 ? 45.264 21.582 -38.668 1.00 43.34 187 ALA A N 1
ATOM 1512 C CA . ALA A 1 187 ? 44.964 22.545 -37.603 1.00 43.34 187 ALA A CA 1
ATOM 1513 C C . ALA A 1 187 ? 44.434 23.937 -38.006 1.00 43.34 187 ALA A C 1
ATOM 1515 O O . ALA A 1 187 ? 45.189 24.872 -38.253 1.00 43.34 187 ALA A O 1
ATOM 1516 N N . GLY A 1 188 ? 43.114 24.090 -37.937 1.00 33.19 188 GLY A N 1
ATOM 1517 C CA . GLY A 1 188 ? 42.431 25.379 -37.931 1.00 33.19 188 GLY A CA 1
ATOM 1518 C C . GLY A 1 188 ? 40.939 25.154 -37.729 1.00 33.19 188 GLY A C 1
ATOM 1519 O O . GLY A 1 188 ? 40.352 24.324 -38.417 1.00 33.19 188 GLY A O 1
ATOM 1520 N N . ASP A 1 189 ? 40.372 25.827 -36.734 1.00 43.44 189 ASP A N 1
ATOM 1521 C CA . ASP A 1 189 ? 39.015 25.664 -36.213 1.00 43.44 189 ASP A CA 1
ATOM 1522 C C . ASP A 1 189 ? 37.931 25.513 -37.292 1.00 43.44 189 ASP A C 1
ATOM 1524 O O . ASP A 1 189 ? 37.766 26.365 -38.167 1.00 43.44 189 ASP A O 1
ATOM 1528 N N . PHE A 1 190 ? 37.148 24.434 -37.203 1.00 27.56 190 PHE A N 1
ATOM 1529 C CA . PHE A 1 190 ? 35.987 24.232 -38.063 1.00 27.56 190 PHE A CA 1
ATOM 1530 C C . PHE A 1 190 ? 34.744 24.808 -37.379 1.00 27.56 190 PHE A C 1
ATOM 1532 O O . PHE A 1 190 ? 34.103 24.153 -36.557 1.00 27.56 190 PHE A O 1
ATOM 1539 N N . ASN A 1 191 ? 34.398 26.045 -37.742 1.00 34.44 191 ASN A N 1
ATOM 1540 C CA . ASN A 1 191 ? 33.042 26.552 -37.572 1.00 34.44 191 ASN A CA 1
ATOM 1541 C C . ASN A 1 191 ? 32.104 25.685 -38.417 1.00 34.44 191 ASN A 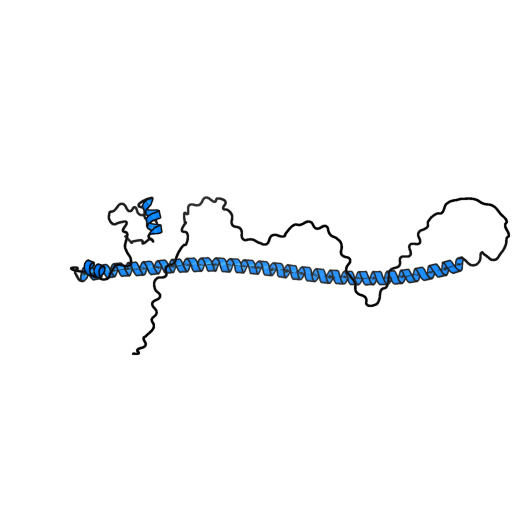C 1
ATOM 1543 O O . ASN A 1 191 ? 32.194 25.655 -39.646 1.00 34.44 191 ASN A O 1
ATOM 1547 N N . VAL A 1 192 ? 31.215 24.965 -37.739 1.00 34.78 192 VAL A N 1
ATOM 1548 C CA . VAL A 1 192 ? 30.096 24.269 -38.367 1.00 34.78 192 VAL A CA 1
ATOM 1549 C C . VAL A 1 192 ? 29.262 25.300 -39.121 1.00 34.78 192 VAL A C 1
ATOM 1551 O O . VAL A 1 192 ? 28.826 26.300 -38.556 1.00 34.78 192 VAL A O 1
ATOM 1554 N N . PHE A 1 193 ? 29.058 25.039 -40.411 1.00 31.48 193 PHE A N 1
ATOM 1555 C CA . PHE A 1 193 ? 28.062 25.711 -41.231 1.00 31.48 193 PHE A CA 1
ATOM 1556 C C . PHE A 1 193 ? 26.694 25.526 -40.564 1.00 31.48 193 PHE A C 1
ATOM 1558 O O . PHE A 1 193 ? 26.135 24.428 -40.542 1.00 31.48 193 PHE A O 1
ATOM 1565 N N . GLU A 1 194 ? 26.185 26.605 -39.983 1.00 30.58 194 GLU A N 1
ATOM 1566 C CA . GLU A 1 194 ? 24.841 26.698 -39.438 1.00 30.58 194 GLU A CA 1
ATOM 1567 C C . GLU A 1 194 ? 23.851 26.652 -40.608 1.00 30.58 194 GLU A C 1
ATOM 1569 O O . GLU A 1 194 ? 23.644 27.626 -41.335 1.00 30.58 194 GLU A O 1
ATOM 1574 N N . ALA A 1 195 ? 23.276 25.474 -40.847 1.00 34.44 195 ALA A N 1
ATOM 1575 C CA . ALA A 1 195 ? 22.121 25.349 -41.715 1.00 34.44 195 ALA A CA 1
ATOM 1576 C C . ALA A 1 195 ? 20.941 26.040 -41.020 1.00 34.44 195 ALA A C 1
ATOM 1578 O O . ALA A 1 195 ? 20.417 25.552 -40.020 1.00 34.44 195 ALA A O 1
ATOM 1579 N N . ASN A 1 196 ? 20.545 27.191 -41.559 1.00 36.47 196 ASN A N 1
ATOM 1580 C CA . ASN A 1 196 ? 19.343 27.919 -41.180 1.00 36.47 196 ASN A CA 1
ATOM 1581 C C . ASN A 1 196 ? 18.107 27.052 -41.490 1.00 36.47 196 ASN A C 1
ATOM 1583 O O . ASN A 1 196 ? 17.625 27.013 -42.623 1.00 36.47 196 ASN A O 1
ATOM 1587 N N . ILE A 1 197 ? 17.636 26.307 -40.489 1.00 35.59 197 ILE A N 1
ATOM 1588 C CA . ILE A 1 197 ? 16.359 25.591 -40.520 1.00 35.59 197 ILE A CA 1
ATOM 1589 C C . ILE A 1 197 ? 15.270 26.591 -40.095 1.00 35.59 197 ILE A C 1
ATOM 1591 O O . ILE A 1 197 ? 15.420 27.230 -39.051 1.00 35.59 197 ILE A O 1
ATOM 1595 N N . PRO A 1 198 ? 14.165 26.742 -40.852 1.00 33.12 198 PRO A N 1
ATOM 1596 C CA . PRO A 1 198 ? 13.079 27.641 -40.478 1.00 33.12 198 PRO A CA 1
ATOM 1597 C C . PRO A 1 198 ? 12.529 27.285 -39.092 1.00 33.12 198 PRO A C 1
ATOM 1599 O O . PRO A 1 198 ? 12.120 26.149 -38.851 1.00 33.12 198 PRO A O 1
ATOM 1602 N N . GLN A 1 199 ? 12.491 28.265 -38.185 1.00 33.56 199 GLN A N 1
ATOM 1603 C CA . GLN A 1 199 ? 11.836 28.131 -36.886 1.00 33.56 199 GLN A CA 1
ATOM 1604 C C . GLN A 1 199 ? 10.323 27.974 -37.082 1.00 33.56 199 GLN A C 1
ATOM 1606 O O . GLN A 1 199 ? 9.584 28.953 -37.161 1.00 33.56 199 GLN A O 1
ATOM 1611 N N . THR A 1 200 ? 9.837 26.736 -37.118 1.00 35.12 200 THR A N 1
ATOM 1612 C CA . THR A 1 200 ? 8.439 26.443 -36.800 1.00 35.12 200 THR A CA 1
ATOM 1613 C C . THR A 1 200 ? 8.358 26.104 -35.320 1.00 35.12 200 THR A C 1
ATOM 1615 O O . THR A 1 200 ? 8.802 25.047 -34.875 1.00 35.12 200 THR A O 1
ATOM 1618 N N . SER A 1 201 ? 7.814 27.041 -34.549 1.00 41.31 201 SER A N 1
ATOM 1619 C CA . SER A 1 201 ? 7.458 26.864 -33.145 1.00 41.31 201 SER A CA 1
ATOM 1620 C C . SER A 1 201 ? 6.476 25.697 -32.990 1.00 41.31 201 SER A C 1
ATOM 1622 O O . SER A 1 201 ? 5.309 25.807 -33.355 1.00 41.31 201 SER A O 1
ATOM 1624 N N . ALA A 1 202 ? 6.944 24.580 -32.438 1.00 32.84 202 ALA A N 1
ATOM 1625 C CA . ALA A 1 202 ? 6.093 23.547 -31.862 1.00 32.84 202 ALA A CA 1
ATOM 1626 C C . ALA A 1 202 ? 6.784 22.997 -30.611 1.00 32.84 202 ALA A C 1
ATOM 1628 O O . ALA A 1 202 ? 7.650 22.128 -30.647 1.00 32.84 202 ALA A O 1
ATOM 1629 N N . ARG A 1 203 ? 6.414 23.599 -29.484 1.00 34.69 203 ARG A N 1
ATOM 1630 C CA . ARG A 1 203 ? 6.771 23.209 -28.124 1.00 34.69 203 ARG A CA 1
ATOM 1631 C C . ARG A 1 203 ? 6.412 21.734 -27.900 1.00 34.69 203 ARG A C 1
ATOM 1633 O O . ARG A 1 203 ? 5.237 21.384 -27.954 1.00 34.69 203 ARG A O 1
ATOM 1640 N N . ALA A 1 204 ? 7.405 20.889 -27.630 1.00 30.34 204 ALA A N 1
ATOM 1641 C CA . ALA A 1 204 ? 7.165 19.532 -27.147 1.00 30.34 204 ALA A CA 1
ATOM 1642 C C . ALA A 1 204 ? 6.393 19.601 -25.811 1.00 30.34 204 ALA A C 1
ATOM 1644 O O . ALA A 1 204 ? 6.819 20.343 -24.917 1.00 30.34 204 ALA A O 1
ATOM 1645 N N . PRO A 1 205 ? 5.266 18.886 -25.637 1.00 34.09 205 PRO A N 1
ATOM 1646 C CA . PRO A 1 205 ? 4.598 18.833 -24.349 1.00 34.09 205 PRO A CA 1
ATOM 1647 C C . PRO A 1 205 ? 5.364 17.892 -23.417 1.00 34.09 205 PRO A C 1
ATOM 1649 O O . PRO A 1 205 ? 5.636 16.740 -23.752 1.00 34.09 205 PRO A O 1
ATOM 1652 N N . SER A 1 206 ? 5.678 18.387 -22.223 1.00 36.94 206 SER A N 1
ATOM 1653 C CA . SER A 1 206 ? 6.010 17.586 -21.045 1.00 36.94 206 SER A CA 1
ATOM 1654 C C . SER A 1 206 ? 4.915 16.537 -20.789 1.00 36.94 206 SER A C 1
ATOM 1656 O O . SER A 1 206 ? 3.747 16.836 -21.054 1.00 36.94 206 SER A O 1
ATOM 1658 N N . PRO A 1 207 ? 5.211 15.357 -20.212 1.00 31.34 207 PRO A N 1
ATOM 1659 C CA . PRO A 1 207 ? 4.159 14.445 -19.793 1.00 31.34 207 PRO A CA 1
ATOM 1660 C C . PRO A 1 207 ? 3.495 15.022 -18.539 1.00 31.34 207 PRO A C 1
ATOM 1662 O O . PRO A 1 207 ? 3.939 14.817 -17.411 1.00 31.34 207 PRO A O 1
ATOM 1665 N N . SER A 1 208 ? 2.444 15.809 -18.750 1.00 30.94 208 SER A N 1
ATOM 1666 C CA . SER A 1 208 ? 1.491 16.171 -17.716 1.00 30.94 208 SER A CA 1
ATOM 1667 C C . SER A 1 208 ? 0.578 14.977 -17.462 1.00 30.94 208 SER A C 1
ATOM 1669 O O . SER A 1 208 ? -0.080 14.448 -18.356 1.00 30.94 208 SER A O 1
ATOM 1671 N N . LEU A 1 209 ? 0.552 14.563 -16.198 1.00 37.25 209 LEU A N 1
ATOM 1672 C CA . LEU A 1 209 ? -0.505 13.754 -15.616 1.00 37.25 209 LEU A CA 1
ATOM 1673 C C . LEU A 1 209 ? -1.849 14.398 -15.994 1.00 37.25 209 LEU A C 1
ATOM 1675 O O . LEU A 1 209 ? -2.131 15.524 -15.577 1.00 37.25 209 LEU A O 1
ATOM 1679 N N . ARG A 1 210 ? -2.676 13.716 -16.790 1.00 31.05 210 ARG A N 1
ATOM 1680 C CA . ARG A 1 210 ? -4.061 14.134 -17.002 1.00 31.05 210 ARG A CA 1
ATOM 1681 C C . ARG A 1 210 ? -5.004 12.954 -16.835 1.00 31.05 210 ARG A C 1
ATOM 1683 O O . ARG A 1 210 ? -4.930 11.959 -17.546 1.00 31.05 210 ARG A O 1
ATOM 1690 N N . GLN A 1 211 ? -5.864 13.126 -15.841 1.00 31.69 211 GLN A N 1
ATOM 1691 C CA . GLN A 1 211 ? -7.126 12.432 -15.636 1.00 31.69 211 GLN A CA 1
ATOM 1692 C C . GLN A 1 211 ? -7.991 12.452 -16.904 1.00 31.69 211 GLN A C 1
ATOM 1694 O O . GLN A 1 211 ? -8.001 13.454 -17.625 1.00 31.69 211 GLN A O 1
ATOM 1699 N N . GLY A 1 212 ? -8.798 11.401 -17.082 1.00 27.91 212 GLY A N 1
ATOM 1700 C CA . GLY A 1 212 ? -10.064 11.515 -17.804 1.00 27.91 212 GLY A CA 1
ATOM 1701 C C . GLY A 1 212 ? -10.604 10.236 -18.445 1.00 27.91 212 GLY A C 1
ATOM 1702 O O . GLY A 1 212 ? -10.290 9.967 -19.596 1.00 27.91 212 GLY A O 1
ATOM 1703 N N . ASN A 1 213 ? -11.526 9.593 -17.723 1.00 29.25 213 ASN A N 1
ATOM 1704 C CA . ASN A 1 213 ? -12.790 9.016 -18.209 1.00 29.25 213 ASN A CA 1
ATOM 1705 C C . ASN A 1 213 ? -12.827 7.560 -18.704 1.00 29.25 213 ASN A C 1
ATOM 1707 O O . ASN A 1 213 ? -12.562 7.237 -19.857 1.00 29.25 213 ASN A O 1
ATOM 1711 N N . GLU A 1 214 ? -13.251 6.705 -17.771 1.00 33.47 214 GLU A N 1
ATOM 1712 C CA . GLU A 1 214 ? -14.513 5.949 -17.813 1.00 33.47 214 GLU A CA 1
ATOM 1713 C C . GLU A 1 214 ? -15.161 5.736 -19.191 1.00 33.47 214 GLU A C 1
ATOM 1715 O O . GLU A 1 214 ? -15.721 6.650 -19.797 1.00 33.47 214 GLU A O 1
ATOM 1720 N N . ALA A 1 215 ? -15.197 4.468 -19.604 1.00 30.73 215 ALA A N 1
ATOM 1721 C CA . ALA A 1 215 ? -16.234 3.929 -20.467 1.00 30.73 215 ALA A CA 1
ATOM 1722 C C . ALA A 1 215 ? -16.810 2.675 -19.795 1.00 30.73 215 ALA A C 1
ATOM 1724 O O . ALA A 1 215 ? -16.072 1.809 -19.329 1.00 30.73 215 ALA A O 1
ATOM 1725 N N . HIS A 1 216 ? -18.138 2.667 -19.726 1.00 32.03 216 HIS A N 1
ATOM 1726 C CA . HIS A 1 216 ? -19.034 1.662 -19.168 1.00 32.03 216 HIS A CA 1
ATOM 1727 C C . HIS A 1 216 ? -18.598 0.204 -19.376 1.00 32.03 216 HIS A C 1
ATOM 1729 O O . HIS A 1 216 ? -18.482 -0.253 -20.512 1.00 32.03 216 HIS A O 1
ATOM 1735 N N . ASP A 1 217 ? -18.549 -0.544 -18.274 1.00 29.22 217 ASP A N 1
ATOM 1736 C CA . ASP A 1 217 ? -18.928 -1.954 -18.256 1.00 29.22 217 ASP A CA 1
ATOM 1737 C C . ASP A 1 217 ? -19.957 -2.172 -17.138 1.00 29.22 217 ASP A C 1
ATOM 1739 O O . ASP A 1 217 ? -19.823 -1.673 -16.018 1.00 29.22 217 ASP A O 1
ATOM 1743 N N . ASN A 1 218 ? -21.043 -2.848 -17.494 1.00 35.62 218 ASN A N 1
ATOM 1744 C CA . ASN A 1 218 ? -22.192 -3.111 -16.645 1.00 35.62 218 ASN A CA 1
ATOM 1745 C C . ASN A 1 218 ? -21.850 -4.252 -15.684 1.00 35.62 218 ASN A C 1
ATOM 1747 O O . ASN A 1 218 ? -21.942 -5.424 -16.038 1.00 35.62 218 ASN A O 1
ATOM 1751 N N . GLY A 1 219 ? -21.527 -3.909 -14.441 1.00 29.72 219 GLY A N 1
ATOM 1752 C CA . GLY A 1 219 ? -21.368 -4.872 -13.358 1.00 29.72 219 GLY A CA 1
ATOM 1753 C C . GLY A 1 219 ? -21.738 -4.226 -12.034 1.00 29.72 219 GLY A C 1
ATOM 1754 O O . GLY A 1 219 ? -21.067 -3.318 -11.559 1.00 29.72 219 GLY A O 1
ATOM 1755 N N . THR A 1 220 ? -22.844 -4.665 -11.450 1.00 42.47 220 THR A N 1
ATOM 1756 C CA . THR A 1 220 ? -23.359 -4.245 -10.145 1.00 42.47 220 THR A CA 1
ATOM 1757 C C . THR A 1 220 ? -22.284 -4.318 -9.056 1.00 42.47 220 THR A C 1
ATOM 1759 O O . THR A 1 220 ? -21.914 -5.403 -8.616 1.00 42.47 220 THR A O 1
ATOM 1762 N N . GLY A 1 221 ? -21.803 -3.162 -8.601 1.00 35.75 221 GLY A N 1
ATOM 1763 C CA . GLY A 1 221 ? -20.837 -3.067 -7.509 1.00 35.75 221 GLY A CA 1
ATOM 1764 C C . GLY A 1 221 ? -20.627 -1.621 -7.081 1.00 35.75 221 GLY A C 1
ATOM 1765 O O . GLY A 1 221 ? -19.603 -1.020 -7.391 1.00 35.75 221 GLY A O 1
ATOM 1766 N N . LYS A 1 222 ? -21.613 -1.037 -6.390 1.00 31.62 222 LYS A N 1
ATOM 1767 C CA . LYS A 1 222 ? -21.462 0.275 -5.745 1.00 31.62 222 LYS A CA 1
ATOM 1768 C C . LYS A 1 222 ? -20.478 0.151 -4.578 1.00 31.62 222 LYS A C 1
ATOM 1770 O O . LYS A 1 222 ? -20.868 -0.225 -3.483 1.00 31.62 222 LYS A O 1
ATOM 1775 N N . PHE A 1 223 ? -19.219 0.504 -4.810 1.00 30.66 223 PHE A N 1
ATOM 1776 C CA . PHE A 1 223 ? -18.270 0.859 -3.758 1.00 30.66 223 PHE A CA 1
ATOM 1777 C C . PHE A 1 223 ? -17.789 2.283 -4.017 1.00 30.66 223 PHE A C 1
ATOM 1779 O O . PHE A 1 223 ? -16.864 2.515 -4.790 1.00 30.66 223 PHE A O 1
ATOM 1786 N N . THR A 1 224 ? -18.445 3.238 -3.367 1.00 30.22 224 THR A N 1
ATOM 1787 C CA . THR A 1 224 ? -17.970 4.616 -3.242 1.00 30.22 224 THR A CA 1
ATOM 1788 C C . THR A 1 224 ? -17.740 4.883 -1.768 1.00 30.22 224 THR A C 1
ATOM 1790 O O . THR A 1 224 ? -18.702 4.867 -1.001 1.00 30.22 224 THR A O 1
ATOM 1793 N N . LEU A 1 225 ? -16.498 5.147 -1.371 1.00 37.16 225 LEU A N 1
ATOM 1794 C CA . LEU A 1 225 ? -16.268 5.954 -0.181 1.00 37.16 225 LEU A CA 1
ATOM 1795 C C . LEU A 1 225 ? -14.944 6.700 -0.306 1.00 37.16 225 LEU A C 1
ATOM 1797 O O . LEU A 1 225 ? -13.860 6.113 -0.331 1.00 37.16 225 LEU A O 1
ATOM 1801 N N . ASP A 1 226 ? -15.105 8.008 -0.462 1.00 30.70 226 ASP A N 1
ATOM 1802 C CA . ASP A 1 226 ? -14.051 8.993 -0.592 1.00 30.70 226 ASP A CA 1
ATOM 1803 C C . ASP A 1 226 ? -13.383 9.251 0.759 1.00 30.70 226 ASP A C 1
ATOM 1805 O O . ASP A 1 226 ? -14.001 9.240 1.822 1.00 30.70 226 ASP A O 1
ATOM 1809 N N . PHE A 1 227 ? -12.076 9.465 0.687 1.00 34.03 227 PHE A N 1
ATOM 1810 C CA . PHE A 1 227 ? -11.168 9.561 1.816 1.00 34.03 227 PHE A CA 1
ATOM 1811 C C . PHE A 1 227 ? -11.025 11.018 2.265 1.00 34.03 227 PHE A C 1
ATOM 1813 O O . PHE A 1 227 ? -10.443 11.818 1.535 1.00 34.03 227 PHE A O 1
ATOM 1820 N N . VAL A 1 228 ? -11.444 11.348 3.490 1.00 32.50 228 VAL A N 1
ATOM 1821 C CA . VAL A 1 228 ? -10.875 12.466 4.258 1.00 32.50 228 VAL A CA 1
ATOM 1822 C C . VAL A 1 228 ? -10.805 12.072 5.732 1.00 32.50 228 VAL A C 1
ATOM 1824 O O . VAL A 1 228 ? -11.820 11.918 6.395 1.00 32.50 228 VAL A O 1
ATOM 1827 N N . GLY A 1 229 ? -9.578 11.969 6.245 1.00 30.66 229 GLY A N 1
ATOM 1828 C CA . GLY A 1 229 ? -9.293 12.040 7.676 1.00 30.66 229 GLY A CA 1
ATOM 1829 C C . GLY A 1 229 ? -9.271 10.699 8.398 1.00 30.66 229 GLY A C 1
ATOM 1830 O O . GLY A 1 229 ? -10.282 10.212 8.874 1.00 30.66 229 GLY A O 1
ATOM 1831 N N . THR A 1 230 ? -8.077 10.154 8.598 1.00 41.62 230 THR A N 1
ATOM 1832 C CA . THR A 1 230 ? -7.758 9.404 9.818 1.00 41.62 230 THR A CA 1
ATOM 1833 C C . THR A 1 230 ? -7.590 10.392 10.977 1.00 41.62 230 THR A C 1
ATOM 1835 O O . THR A 1 230 ? -6.589 11.117 10.978 1.00 41.62 230 THR A O 1
ATOM 1838 N N . PRO A 1 231 ? -8.445 10.400 12.016 1.00 35.38 231 PRO A N 1
ATOM 1839 C CA . PRO A 1 231 ? -8.027 10.803 13.344 1.00 35.38 231 PRO A CA 1
ATOM 1840 C C . PRO A 1 231 ? -7.519 9.545 14.050 1.00 35.38 231 PRO A C 1
ATOM 1842 O O . PRO A 1 231 ? -8.284 8.680 14.470 1.00 35.38 231 PRO A O 1
ATOM 1845 N N . GLY A 1 232 ? -6.194 9.435 14.141 1.00 32.25 232 GLY A N 1
ATOM 1846 C CA . GLY A 1 232 ? -5.539 8.376 14.892 1.00 32.25 232 GLY A CA 1
ATOM 1847 C C . GLY A 1 232 ? -6.015 8.351 16.343 1.00 32.25 232 GLY A C 1
ATOM 1848 O O . GLY A 1 232 ? -5.919 9.345 17.066 1.00 32.25 232 GLY A O 1
ATOM 1849 N N . ILE A 1 233 ? -6.473 7.186 16.787 1.00 40.69 233 ILE A N 1
ATOM 1850 C CA . ILE A 1 233 ? -6.699 6.919 18.200 1.00 40.69 233 ILE A CA 1
ATOM 1851 C C . ILE A 1 233 ? -5.332 6.655 18.842 1.00 40.69 233 ILE A C 1
ATOM 1853 O O . ILE A 1 233 ? -4.746 5.586 18.720 1.00 40.69 233 ILE A O 1
ATOM 1857 N N . GLY A 1 234 ? -4.837 7.672 19.550 1.00 34.91 234 GLY A N 1
ATOM 1858 C CA . GLY A 1 234 ? -4.028 7.488 20.752 1.00 34.91 234 GLY A CA 1
ATOM 1859 C C . GLY A 1 234 ? -2.515 7.368 20.572 1.00 34.91 234 GLY A C 1
ATOM 1860 O O . GLY A 1 234 ? -1.938 6.303 20.771 1.00 34.91 234 GLY A O 1
ATOM 1861 N N . ARG A 1 235 ? -1.825 8.509 20.432 1.00 37.34 235 ARG A N 1
ATOM 1862 C CA . ARG A 1 235 ? -0.493 8.639 21.045 1.00 37.34 235 ARG A CA 1
ATOM 1863 C C . ARG A 1 235 ? -0.653 8.572 22.568 1.00 37.34 235 ARG A C 1
ATOM 1865 O O . ARG A 1 235 ? -0.950 9.572 23.211 1.00 37.34 235 ARG A O 1
ATOM 1872 N N . ARG A 1 236 ? -0.449 7.390 23.149 1.00 41.12 236 ARG A N 1
ATOM 1873 C CA . ARG A 1 236 ? -0.170 7.210 24.580 1.00 41.12 236 ARG A CA 1
ATOM 1874 C C . ARG A 1 236 ? 1.070 6.329 24.726 1.00 41.12 236 ARG A C 1
ATOM 1876 O O . ARG A 1 236 ? 0.989 5.129 24.946 1.00 41.12 236 ARG A O 1
ATOM 1883 N N . LEU A 1 237 ? 2.232 6.957 24.578 1.00 33.53 237 LEU A N 1
ATOM 1884 C CA . LEU A 1 237 ? 3.509 6.445 25.069 1.00 33.53 237 LEU A CA 1
ATOM 1885 C C . LEU A 1 237 ? 4.096 7.533 25.961 1.00 33.53 237 LEU A C 1
ATOM 1887 O O . LEU A 1 237 ? 4.196 8.690 25.559 1.00 33.53 237 LEU A O 1
ATOM 1891 N N . GLY A 1 238 ? 4.348 7.160 27.212 1.00 32.03 238 GLY A N 1
ATOM 1892 C CA . GLY A 1 238 ? 4.637 8.087 28.290 1.00 32.03 238 GLY A CA 1
ATOM 1893 C C . GLY A 1 238 ? 5.993 8.769 28.187 1.00 32.03 238 GLY A C 1
ATOM 1894 O O . GLY A 1 238 ? 6.939 8.256 27.592 1.00 32.03 238 GLY A O 1
ATOM 1895 N N . GLN A 1 239 ? 6.100 9.888 28.893 1.00 34.75 239 GLN A N 1
ATOM 1896 C CA . GLN A 1 239 ? 7.358 10.298 29.488 1.00 34.75 239 GLN A CA 1
ATOM 1897 C C . GLN A 1 239 ? 7.190 10.376 31.000 1.00 34.75 239 GLN A C 1
ATOM 1899 O O . GLN A 1 239 ? 6.270 10.996 31.530 1.00 34.75 239 GLN A O 1
ATOM 1904 N N . LYS A 1 240 ? 8.086 9.635 31.652 1.00 35.97 240 LYS A N 1
ATOM 1905 C CA . LYS A 1 240 ? 8.387 9.651 33.077 1.00 35.97 240 LYS A CA 1
ATOM 1906 C C . LYS A 1 240 ? 8.875 11.045 33.473 1.00 35.97 240 LYS A C 1
ATOM 1908 O O . LYS A 1 240 ? 9.372 11.791 32.636 1.00 35.97 240 LYS A O 1
ATOM 1913 N N . GLY A 1 241 ? 8.683 11.364 34.748 1.00 34.66 241 GLY A N 1
ATOM 1914 C CA . GLY A 1 241 ? 8.775 12.719 35.263 1.00 34.66 241 GLY A CA 1
ATOM 1915 C C . GLY A 1 241 ? 10.175 13.302 35.339 1.00 34.66 241 GLY A C 1
ATOM 1916 O O . GLY A 1 241 ? 11.171 12.614 35.147 1.00 34.66 241 GLY A O 1
ATOM 1917 N N . LEU A 1 242 ? 10.199 14.569 35.731 1.00 35.47 242 LEU A N 1
ATOM 1918 C CA . LEU A 1 242 ? 11.285 15.200 36.457 1.00 35.47 242 LEU A CA 1
ATOM 1919 C C . LEU A 1 242 ? 10.652 16.182 37.448 1.00 35.47 242 LEU A C 1
ATOM 1921 O O . LEU A 1 242 ? 9.943 17.108 37.059 1.00 35.47 242 LEU A O 1
ATOM 1925 N N . ASN A 1 243 ? 10.904 15.921 38.731 1.00 37.53 243 ASN A N 1
ATOM 1926 C CA . ASN A 1 243 ? 10.900 16.933 39.779 1.00 37.53 243 ASN A CA 1
ATOM 1927 C C . ASN A 1 243 ? 11.820 18.087 39.361 1.00 37.53 243 ASN A C 1
ATOM 1929 O O . ASN A 1 243 ? 12.887 17.828 38.801 1.00 37.53 243 ASN A O 1
ATOM 1933 N N . ASN A 1 244 ? 11.456 19.322 39.705 1.00 38.16 244 ASN A N 1
ATOM 1934 C CA . ASN A 1 244 ? 12.256 20.169 40.596 1.00 38.16 244 ASN A CA 1
ATOM 1935 C C . ASN A 1 244 ? 11.596 21.543 40.789 1.00 38.16 244 ASN A C 1
ATOM 1937 O O . ASN A 1 244 ? 11.281 22.204 39.806 1.00 38.16 244 ASN A O 1
ATOM 1941 N N . ASN A 1 245 ? 11.508 21.912 42.075 1.00 39.62 245 ASN A N 1
ATOM 1942 C CA . ASN A 1 245 ? 11.320 23.230 42.699 1.00 39.62 245 ASN A CA 1
ATOM 1943 C C . ASN A 1 245 ? 10.110 24.087 42.318 1.00 39.62 245 ASN A C 1
ATOM 1945 O O . ASN A 1 245 ? 10.118 24.713 41.240 1.00 39.62 245 ASN A O 1
#

Foldseek 3Di:
DADDDDPPVVCCVPVVVAQADPPPRDRQPDPPSDDDDDPDDDPVRVCVVCPPDDPVVVVVVVVSVVVNVVVVVVVVVVVVVVVVVVVVVVVVVVVVVVVVVVVVVVVVVVVVVVVVVVVVVVVVVVVVVVVVVVVVVVVVVVVVVVVVVVVVPDPPPDDDDDDDDDDDDDDDDDDPPPPDDDPDDDDDDDDPDPDPDDDDDDDDDDPDDDDDDDDDDDDDDDDDDDDDDDPDPDPDDDDDDDDDD

Radius of gyration: 48.57 Å; chains: 1; bounding box: 96×49×137 Å

pLDDT: mean 71.1, std 28.33, range [27.56, 98.31]

Organism: Acropora cervicornis (NCBI:txid6130)

Secondary structure (DSSP, 8-state):
-------HHHHHHHHTT-SB-TTT--B--STTSS----TT--HHHHHHHHTT--HHHHHHHHHHHHHHHHHHHHHHHHHHHHHHHHHHHHHHHHHHHHHHHHHHHHHHHHHHHHHHHHHHHHHHHHHHHHHHHHHHHHHHHHHHHHHHHHHTSSSSSS---------------------------S----------------PPPP---------------------------------------